Protein AF-A0A561T0L4-F1 (afdb_monomer_lite)

Sequence (246 aa):
MAPLMAAVTAAVGTAAGPRRARRRSVLARRPELVPLGVAGPAWLVVVGAGGAGLHSRQGDGPGGAAAMTAVMVIAMTAPFAVPGVRTAVFTSLWRLARRVAACYTGAFLAAWLAIAAGLALAGTALTWAIPAESAGCLLLVAAALAQADPERRRWLAGCARPARIRLRAALPDAIRGGALDAARCARLCALPMLAMLVLPAGIALMVALTGLSLAERIFEGRRWGAIAAGYLSLPLALDLTPAAGH

Foldseek 3Di:
DPPPPPVVPDPPDDDPDDPPVPPQPVCLVCVLCVLVVLLVVLVVVLVVCALVNLVVQPVVDPVSVLVNLLSLLSNLCSVLCSLQLVLLLVLEDSVCSNVLSCLLSVLLSVLSSVLLVVLLVVLVVQCVPDPLLVLLLVLLLVLLVVLPDPVLLVLLVVLNDHQDADHVRSNVSSSVSSNVSSVSLCVNCSSLSSSCSSDSHGPVSSVLSSVLSVVCNVCSSPPSVVSSVSSNCVCVVVVSPPPPDD

Structure (mmCIF, N/CA/C/O backbone):
data_AF-A0A561T0L4-F1
#
_entry.id   AF-A0A561T0L4-F1
#
loop_
_atom_site.group_PDB
_atom_site.id
_atom_site.type_symbol
_atom_site.label_atom_id
_atom_site.label_alt_id
_atom_site.label_comp_id
_atom_site.label_asym_id
_atom_site.label_entity_id
_atom_site.label_seq_id
_atom_site.pdbx_PDB_ins_code
_atom_site.Cartn_x
_atom_site.Cartn_y
_atom_site.Cartn_z
_atom_site.occupancy
_atom_site.B_iso_or_equiv
_atom_site.auth_seq_id
_atom_site.auth_comp_id
_atom_site.auth_asym_id
_atom_site.auth_atom_id
_atom_site.pdbx_PDB_model_num
ATOM 1 N N . MET A 1 1 ? 15.682 -6.967 26.887 1.00 43.97 1 MET A N 1
ATOM 2 C CA . MET A 1 1 ? 14.478 -6.585 26.104 1.00 43.97 1 MET A CA 1
ATOM 3 C C . MET A 1 1 ? 13.314 -6.091 26.988 1.00 43.97 1 MET A C 1
ATOM 5 O O . MET A 1 1 ? 12.163 -6.269 26.622 1.00 43.97 1 MET A O 1
ATOM 9 N N . ALA A 1 2 ? 13.589 -5.421 28.118 1.00 44.41 2 ALA A N 1
ATOM 10 C CA . ALA A 1 2 ? 12.575 -4.937 29.067 1.00 44.41 2 ALA A CA 1
ATOM 11 C C . ALA A 1 2 ? 12.465 -3.397 29.281 1.00 44.41 2 ALA A C 1
ATOM 13 O O . ALA A 1 2 ? 11.507 -2.999 29.938 1.00 44.41 2 ALA A O 1
ATOM 14 N N . PRO A 1 3 ? 13.323 -2.489 28.746 1.00 41.72 3 PRO A N 1
ATOM 15 C CA . PRO A 1 3 ? 13.210 -1.065 29.100 1.00 41.72 3 PRO A CA 1
ATOM 16 C C . PRO A 1 3 ? 12.355 -0.200 28.147 1.00 41.72 3 PRO A C 1
ATOM 18 O O . PRO A 1 3 ? 12.096 0.957 28.455 1.00 41.72 3 PRO A O 1
ATOM 21 N N . LEU A 1 4 ? 11.863 -0.721 27.013 1.00 39.72 4 LEU A N 1
ATOM 22 C CA . LEU A 1 4 ? 11.156 0.095 26.003 1.00 39.72 4 LEU A CA 1
ATOM 23 C C . LEU A 1 4 ? 9.649 0.311 26.265 1.00 39.72 4 LEU A C 1
ATOM 25 O O . LEU A 1 4 ? 9.052 1.181 25.638 1.00 39.72 4 LEU A O 1
ATOM 29 N N . MET A 1 5 ? 9.023 -0.408 27.209 1.00 38.69 5 MET A N 1
ATOM 30 C CA . MET A 1 5 ? 7.601 -0.197 27.550 1.00 38.69 5 MET A CA 1
ATOM 31 C C . MET A 1 5 ? 7.357 0.850 28.650 1.00 38.69 5 MET A C 1
ATOM 33 O O . MET A 1 5 ? 6.242 1.355 28.756 1.00 38.69 5 MET A O 1
ATOM 37 N N . ALA A 1 6 ? 8.370 1.225 29.438 1.00 39.97 6 ALA A N 1
ATOM 38 C CA . ALA A 1 6 ? 8.190 2.118 30.591 1.00 39.97 6 ALA A CA 1
ATOM 39 C C . ALA A 1 6 ? 8.103 3.614 30.218 1.00 39.97 6 ALA A C 1
ATOM 41 O O . ALA A 1 6 ? 7.480 4.399 30.933 1.00 39.97 6 ALA A O 1
ATOM 42 N N . ALA A 1 7 ? 8.665 4.015 29.074 1.00 39.38 7 ALA A N 1
ATOM 43 C CA . ALA A 1 7 ? 8.729 5.422 28.664 1.00 39.38 7 ALA A CA 1
ATOM 44 C C . ALA A 1 7 ? 7.396 5.989 28.130 1.00 39.38 7 ALA A C 1
ATOM 46 O O . ALA A 1 7 ? 7.246 7.201 28.004 1.00 39.38 7 ALA A O 1
ATOM 47 N N . VAL A 1 8 ? 6.398 5.144 27.847 1.00 46.81 8 VAL A N 1
ATOM 48 C CA . VAL A 1 8 ? 5.109 5.586 27.273 1.00 46.81 8 VAL A CA 1
ATOM 49 C C . VAL A 1 8 ? 4.073 5.938 28.356 1.00 46.81 8 VAL A C 1
ATOM 51 O O . VAL A 1 8 ? 3.080 6.608 28.075 1.00 46.81 8 VAL A O 1
ATOM 54 N N . THR A 1 9 ? 4.299 5.555 29.615 1.00 47.81 9 THR A N 1
ATOM 55 C CA . THR A 1 9 ? 3.298 5.669 30.695 1.00 47.81 9 THR A CA 1
ATOM 56 C C . THR A 1 9 ? 3.451 6.876 31.628 1.00 47.81 9 THR A C 1
ATOM 58 O O . THR A 1 9 ? 2.490 7.214 32.313 1.00 47.81 9 THR A O 1
ATOM 61 N N . ALA A 1 10 ? 4.593 7.573 31.648 1.00 43.84 10 ALA A N 1
ATOM 62 C CA . ALA A 1 10 ? 4.889 8.569 32.692 1.00 43.84 10 ALA A CA 1
ATOM 63 C C . ALA A 1 10 ? 4.409 10.016 32.416 1.00 43.84 10 ALA A C 1
ATOM 65 O O . ALA A 1 10 ? 4.493 10.866 33.295 1.00 43.84 10 ALA A O 1
ATOM 66 N N . ALA A 1 11 ? 3.854 10.325 31.240 1.00 44.56 11 ALA A N 1
ATOM 67 C CA . ALA A 1 11 ? 3.454 11.693 30.872 1.00 44.56 11 ALA A CA 1
ATOM 68 C C . ALA A 1 11 ? 1.965 12.015 31.145 1.00 44.56 11 ALA A C 1
ATOM 70 O O . ALA A 1 11 ? 1.310 12.692 30.350 1.00 44.56 11 ALA A O 1
ATOM 71 N N . VAL A 1 12 ? 1.400 11.522 32.254 1.00 49.72 12 VAL A N 1
ATOM 72 C CA . VAL A 1 12 ? 0.009 11.803 32.673 1.00 49.72 12 VAL A CA 1
ATOM 73 C C . VAL A 1 12 ? 0.012 12.502 34.038 1.00 49.72 12 VAL A C 1
ATOM 75 O O . VAL A 1 12 ? -0.557 12.028 35.013 1.00 49.72 12 VAL A O 1
ATOM 78 N N . GLY A 1 13 ? 0.709 13.638 34.107 1.00 45.25 13 GLY A N 1
ATOM 79 C CA . GLY A 1 13 ? 0.688 14.554 35.246 1.00 45.25 13 GLY A CA 1
ATOM 80 C C . GLY A 1 13 ? -0.530 15.480 35.203 1.00 45.25 13 GLY A C 1
ATOM 81 O O . GLY A 1 13 ? -0.843 16.094 34.182 1.00 45.25 13 GLY A O 1
ATOM 82 N N . THR A 1 14 ? -1.229 15.554 36.328 1.00 53.88 14 THR A N 1
ATOM 83 C CA . THR A 1 14 ? -2.480 16.272 36.581 1.00 53.88 14 THR A CA 1
ATOM 84 C C . THR A 1 14 ? -2.268 17.779 36.738 1.00 53.88 14 THR A C 1
ATOM 86 O O . THR A 1 14 ? -2.017 18.263 37.837 1.00 53.88 14 THR A O 1
ATOM 89 N N . ALA A 1 15 ? -2.437 18.541 35.657 1.00 44.69 15 ALA A N 1
ATOM 90 C CA . ALA A 1 15 ? -2.644 19.988 35.727 1.00 44.69 15 ALA A CA 1
ATOM 91 C C . ALA A 1 15 ? -4.116 20.300 35.416 1.00 44.69 15 ALA A C 1
ATOM 93 O O . ALA A 1 15 ? -4.547 20.280 34.259 1.00 44.69 15 ALA A O 1
ATOM 94 N N . ALA A 1 16 ? -4.901 20.566 36.462 1.00 54.59 16 ALA A N 1
ATOM 95 C CA . ALA A 1 16 ? -6.272 21.061 36.366 1.00 54.59 16 ALA A CA 1
ATOM 96 C C . ALA A 1 16 ? -6.260 22.544 35.951 1.00 54.59 16 ALA A C 1
ATOM 98 O O . ALA A 1 16 ? -6.521 23.444 36.741 1.00 54.59 16 ALA A O 1
ATOM 99 N N . GLY A 1 17 ? -5.888 22.793 34.695 1.00 49.56 17 GLY A N 1
ATOM 100 C CA . GLY A 1 17 ? -5.948 24.110 34.074 1.00 49.56 17 GLY A CA 1
ATOM 101 C C . GLY A 1 17 ? -7.374 24.493 33.653 1.00 49.56 17 GLY A C 1
ATOM 102 O O . GLY A 1 17 ? -8.240 23.621 33.510 1.00 49.56 17 GLY A O 1
ATOM 103 N N . PRO A 1 18 ? -7.627 25.796 33.427 1.00 49.97 18 PRO A N 1
ATOM 104 C CA . PRO A 1 18 ? -8.947 26.343 33.136 1.00 49.97 18 PRO A CA 1
ATOM 105 C C . PRO A 1 18 ? -9.607 25.605 31.972 1.00 49.97 18 PRO A C 1
ATOM 107 O O . PRO A 1 18 ? -8.955 25.293 30.970 1.00 49.97 18 PRO A O 1
ATOM 110 N N . ARG A 1 19 ? -10.916 25.347 32.116 1.00 57.31 19 ARG A N 1
ATOM 111 C CA . ARG A 1 19 ? -11.818 24.710 31.141 1.00 57.31 19 ARG A CA 1
ATOM 112 C C . ARG A 1 19 ? -11.920 25.544 29.855 1.00 57.31 19 ARG A C 1
ATOM 114 O O . ARG A 1 19 ? -12.990 26.018 29.489 1.00 57.31 19 ARG A O 1
ATOM 121 N N . ARG A 1 20 ? -10.819 25.711 29.118 1.00 56.50 20 ARG A N 1
ATOM 122 C CA . ARG A 1 20 ? -10.877 26.072 27.706 1.00 56.50 20 ARG A CA 1
ATOM 123 C C . ARG A 1 20 ? -11.710 24.980 27.066 1.00 56.50 20 ARG A C 1
ATOM 125 O O . ARG A 1 20 ? -11.350 23.805 27.168 1.00 56.50 20 ARG A O 1
ATOM 132 N N . ALA A 1 21 ? -12.829 25.363 26.456 1.00 57.53 21 ALA A N 1
ATOM 133 C CA . ALA A 1 21 ? -13.600 24.521 25.559 1.00 57.53 21 ALA A CA 1
ATOM 134 C C . ALA A 1 21 ? -12.643 24.047 24.460 1.00 57.53 21 ALA A C 1
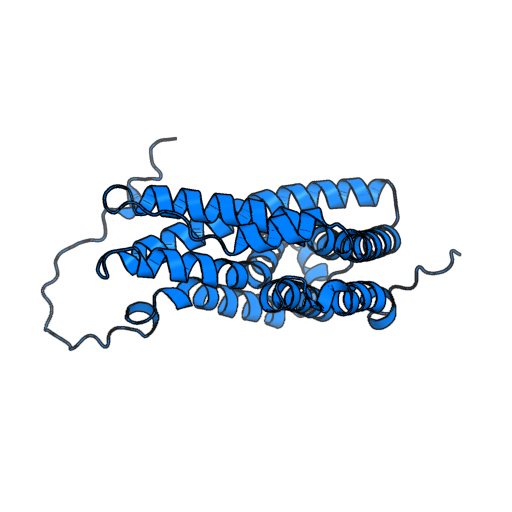ATOM 136 O O . ALA A 1 21 ? -12.455 24.690 23.430 1.00 57.53 21 ALA A O 1
ATOM 137 N N . ARG A 1 22 ? -11.920 22.965 24.757 1.00 61.88 22 ARG A N 1
ATOM 138 C CA . ARG A 1 22 ? -10.841 22.435 23.943 1.00 61.88 22 ARG A CA 1
ATOM 139 C C . ARG A 1 22 ? -11.551 21.943 22.705 1.00 61.88 22 ARG A C 1
ATOM 141 O O . ARG A 1 22 ? -12.202 20.897 22.769 1.00 61.88 22 ARG A O 1
ATOM 148 N N . ARG A 1 23 ? -11.523 22.744 21.630 1.00 69.31 23 ARG A N 1
ATOM 149 C CA . ARG A 1 23 ? -12.070 22.377 20.322 1.00 69.31 23 ARG A CA 1
ATOM 150 C C . ARG A 1 23 ? -11.565 20.969 20.052 1.00 69.31 23 ARG A C 1
ATOM 152 O O . ARG A 1 23 ? -10.378 20.764 19.815 1.00 69.31 23 ARG A O 1
ATOM 159 N N . ARG A 1 24 ? -12.450 19.981 20.220 1.00 73.12 24 ARG A N 1
ATOM 160 C CA . ARG A 1 24 ? -12.115 18.581 19.971 1.00 73.12 24 ARG A CA 1
ATOM 161 C C . ARG A 1 24 ? -11.664 18.545 18.518 1.00 73.12 24 ARG A C 1
ATOM 163 O O . ARG A 1 24 ? -12.469 18.892 17.653 1.00 73.12 24 ARG A O 1
ATOM 170 N N . SER A 1 25 ? -10.390 18.217 18.291 1.00 77.88 25 SER A N 1
ATOM 171 C CA . SER A 1 25 ? -9.779 18.173 16.960 1.00 77.88 25 SER A CA 1
ATOM 172 C C . SER A 1 25 ? -10.626 17.325 16.005 1.00 77.88 25 SER A C 1
ATOM 174 O O . SER A 1 25 ? -11.392 16.469 16.442 1.00 77.88 25 SER A O 1
ATOM 176 N N . VAL A 1 26 ? -10.527 17.527 14.692 1.00 79.00 26 VAL A N 1
ATOM 177 C CA . VAL A 1 26 ? -11.336 16.752 13.730 1.00 79.00 26 VAL A CA 1
ATOM 178 C C . VAL A 1 26 ? -11.106 15.241 13.903 1.00 79.00 26 VAL A C 1
ATOM 180 O O . VAL A 1 26 ? -12.069 14.485 13.992 1.00 79.00 26 VAL A O 1
ATOM 183 N N . LEU A 1 27 ? -9.856 14.820 14.137 1.00 74.44 27 LEU A N 1
ATOM 184 C CA . LEU A 1 27 ? -9.478 13.435 14.474 1.00 74.44 27 LEU A CA 1
ATOM 185 C C . LEU A 1 27 ? -10.128 12.913 15.766 1.00 74.44 27 LEU A C 1
ATOM 187 O O . LEU A 1 27 ? -10.340 11.715 15.930 1.00 74.44 27 LEU A O 1
ATOM 191 N N . ALA A 1 28 ? -10.471 13.805 16.699 1.00 78.56 28 ALA A N 1
ATOM 192 C CA . ALA A 1 28 ? -11.215 13.443 17.897 1.00 78.56 28 ALA A CA 1
ATOM 193 C C . ALA A 1 28 ? -12.675 13.080 17.625 1.00 78.56 28 ALA A C 1
ATOM 195 O O . ALA A 1 28 ? -13.271 12.370 18.437 1.00 78.56 28 ALA A O 1
ATOM 196 N N . ARG A 1 29 ? -13.239 13.612 16.538 1.00 86.00 29 ARG A N 1
ATOM 197 C CA . ARG A 1 29 ? -14.617 13.383 16.094 1.00 86.00 29 ARG A CA 1
ATOM 198 C C . ARG A 1 29 ? -14.710 12.320 15.003 1.00 86.00 29 ARG A C 1
ATOM 200 O O . ARG A 1 29 ? -15.797 11.809 14.784 1.00 86.00 29 ARG A O 1
ATOM 207 N N . ARG A 1 30 ? -13.601 12.040 14.319 1.00 90.88 30 ARG A N 1
ATOM 208 C CA . ARG A 1 30 ? -13.515 11.114 13.189 1.00 90.88 30 ARG A CA 1
ATOM 209 C C . ARG A 1 30 ? -12.245 10.259 13.277 1.00 90.88 30 ARG A C 1
ATOM 211 O O . ARG A 1 30 ? -11.285 10.509 12.544 1.00 90.88 30 ARG A O 1
ATOM 218 N N . PRO A 1 31 ? -12.178 9.307 14.227 1.00 87.88 31 PRO A N 1
ATOM 219 C CA . PRO A 1 31 ? -11.026 8.413 14.378 1.00 87.88 31 PRO A CA 1
ATOM 220 C C . PRO A 1 31 ? -10.774 7.535 13.137 1.00 87.88 31 PRO A C 1
ATOM 222 O O . PRO A 1 31 ? -9.659 7.056 12.952 1.00 87.88 31 PRO A O 1
ATOM 225 N N . GLU A 1 32 ? -11.755 7.379 12.247 1.00 90.88 32 GLU A N 1
ATOM 226 C CA . GLU A 1 32 ? -11.607 6.736 10.938 1.00 90.88 32 GLU A CA 1
ATOM 227 C C . GLU A 1 32 ? -10.647 7.469 9.987 1.00 90.88 32 GLU A C 1
ATOM 229 O O . GLU A 1 32 ? -10.144 6.864 9.045 1.00 90.88 32 GLU A O 1
ATOM 234 N N . LEU A 1 33 ? -10.347 8.748 10.244 1.00 93.06 33 LEU A N 1
ATOM 235 C CA . LEU A 1 33 ? -9.404 9.540 9.447 1.00 93.06 33 LEU A CA 1
ATOM 236 C C . LEU A 1 33 ? -7.944 9.368 9.886 1.00 93.06 33 LEU A C 1
ATOM 238 O O . LEU A 1 33 ? -7.063 9.956 9.263 1.00 93.06 33 LEU A O 1
ATOM 242 N N . VAL A 1 34 ? -7.660 8.582 10.934 1.00 92.94 34 VAL A N 1
ATOM 243 C CA . VAL A 1 34 ? -6.283 8.354 11.411 1.00 92.94 34 VAL A CA 1
ATOM 244 C C . VAL A 1 34 ? -5.354 7.851 10.294 1.00 92.94 34 VAL A C 1
ATOM 246 O O . VAL A 1 34 ? -4.298 8.461 10.129 1.00 92.94 34 VAL A O 1
ATOM 249 N N . PRO A 1 35 ? -5.715 6.844 9.469 1.00 94.19 35 PRO A N 1
ATOM 250 C CA . PRO A 1 35 ? -4.838 6.402 8.386 1.00 94.19 35 PRO A CA 1
ATOM 251 C C . PRO A 1 35 ? -4.576 7.489 7.341 1.00 94.19 35 PRO A C 1
ATOM 253 O O . PRO A 1 35 ? -3.448 7.635 6.887 1.00 94.19 35 PRO A O 1
ATOM 256 N N . LEU A 1 36 ? -5.582 8.306 7.004 1.00 94.06 36 LEU A N 1
ATOM 257 C CA . LEU A 1 36 ? -5.423 9.418 6.058 1.00 94.06 36 LEU A CA 1
ATOM 258 C C . LEU A 1 36 ? -4.548 10.539 6.629 1.00 94.06 36 LEU A C 1
ATOM 260 O O . LEU A 1 36 ? -3.764 11.139 5.900 1.00 94.06 36 LEU A O 1
ATOM 264 N N . GLY A 1 37 ? -4.639 10.783 7.939 1.00 93.44 37 GLY A N 1
ATOM 265 C CA . GLY A 1 37 ? -3.771 11.723 8.645 1.00 93.44 37 GLY A CA 1
ATOM 266 C C . GLY A 1 37 ? -2.298 11.306 8.650 1.00 93.44 37 GLY A C 1
ATOM 267 O O . GLY A 1 37 ? -1.442 12.175 8.752 1.00 93.44 37 GLY A O 1
ATOM 268 N N . VAL A 1 38 ? -2.002 10.009 8.510 1.00 94.12 38 VAL A N 1
ATOM 269 C CA . VAL A 1 38 ? -0.636 9.486 8.331 1.00 94.12 38 VAL A CA 1
ATOM 270 C C . VAL A 1 38 ? -0.244 9.462 6.848 1.00 94.12 38 VAL A C 1
ATOM 272 O O . VAL A 1 38 ? 0.872 9.844 6.502 1.00 94.12 38 VAL A O 1
ATOM 275 N N . ALA A 1 39 ? -1.169 9.073 5.965 1.00 94.38 39 ALA A N 1
ATOM 276 C CA . ALA A 1 39 ? -0.944 9.007 4.522 1.00 94.38 39 ALA A CA 1
ATOM 277 C C . ALA A 1 39 ? -0.620 10.379 3.914 1.00 94.38 39 ALA A C 1
ATOM 279 O O . ALA A 1 39 ? 0.281 10.482 3.089 1.00 94.38 39 ALA A O 1
ATOM 280 N N . GLY A 1 40 ? -1.339 11.433 4.319 1.00 94.19 40 GLY A N 1
ATOM 281 C CA . GLY A 1 40 ? -1.178 12.784 3.774 1.00 94.19 40 GLY A CA 1
ATOM 282 C C . GLY A 1 40 ? 0.247 13.329 3.924 1.00 94.19 40 GLY A C 1
ATOM 283 O O . GLY A 1 40 ? 0.875 13.634 2.913 1.00 94.19 40 GLY A O 1
ATOM 284 N N . PRO A 1 41 ? 0.801 13.405 5.149 1.00 95.44 41 PRO A N 1
ATOM 285 C CA . PRO A 1 41 ? 2.191 13.798 5.364 1.00 95.44 41 PRO A CA 1
ATOM 286 C C . PRO A 1 41 ? 3.190 12.909 4.618 1.00 95.44 41 PRO A C 1
ATOM 288 O O . PRO A 1 41 ? 4.146 13.429 4.054 1.00 95.44 41 PRO A O 1
ATOM 291 N N . ALA A 1 42 ? 2.958 11.592 4.560 1.00 93.44 42 ALA A N 1
ATOM 292 C CA . ALA A 1 42 ? 3.831 10.684 3.818 1.00 93.44 42 ALA A CA 1
ATOM 293 C C . ALA A 1 42 ? 3.850 11.013 2.313 1.00 93.44 42 ALA A C 1
ATOM 295 O O . ALA A 1 42 ? 4.923 11.128 1.729 1.00 93.44 42 ALA A O 1
ATOM 296 N N . TRP A 1 43 ? 2.688 11.266 1.701 1.00 94.88 43 TRP A N 1
ATOM 297 C CA . TRP A 1 43 ? 2.604 11.734 0.314 1.00 94.88 43 TRP A CA 1
ATOM 298 C C . TRP A 1 43 ? 3.297 13.080 0.101 1.00 94.88 43 TRP A C 1
ATOM 300 O O . TRP A 1 43 ? 4.007 13.233 -0.887 1.00 94.88 43 TRP A O 1
ATOM 310 N N . LEU A 1 44 ? 3.143 14.036 1.022 1.00 94.06 44 LEU A N 1
ATOM 311 C CA . LEU A 1 44 ? 3.832 15.329 0.931 1.00 94.06 44 LEU A CA 1
ATOM 312 C C . LEU A 1 44 ? 5.357 15.168 0.941 1.00 94.06 44 LEU A C 1
ATOM 314 O O . LEU A 1 44 ? 6.037 15.836 0.168 1.00 94.06 44 LEU A O 1
ATOM 318 N N . VAL A 1 45 ? 5.890 14.259 1.765 1.00 91.44 45 VAL A N 1
ATOM 319 C CA . VAL A 1 45 ? 7.328 13.946 1.785 1.00 91.44 45 VAL A CA 1
ATOM 320 C C . VAL A 1 45 ? 7.769 13.302 0.468 1.00 91.44 45 VAL A C 1
ATOM 322 O O . VAL A 1 45 ? 8.786 13.711 -0.085 1.00 91.44 45 VAL A O 1
ATOM 325 N N . VAL A 1 46 ? 7.000 12.349 -0.073 1.00 89.94 46 VAL A N 1
ATOM 326 C CA . VAL A 1 46 ? 7.302 11.720 -1.374 1.00 89.94 46 VAL A CA 1
ATOM 327 C C . VAL A 1 46 ? 7.304 12.741 -2.508 1.00 89.94 46 VAL A C 1
ATOM 329 O O . VAL A 1 46 ? 8.235 12.768 -3.308 1.00 89.94 46 VAL A O 1
ATOM 332 N N . VAL A 1 47 ? 6.288 13.602 -2.567 1.00 90.94 47 VAL A N 1
ATOM 333 C CA . VAL A 1 47 ? 6.184 14.647 -3.593 1.00 90.94 47 VAL A CA 1
ATOM 334 C C . VAL A 1 47 ? 7.317 15.661 -3.446 1.00 90.94 47 VAL A C 1
ATOM 336 O O . VAL A 1 47 ? 7.974 15.985 -4.433 1.00 90.94 47 VAL A O 1
ATOM 339 N N . GLY A 1 48 ? 7.592 16.114 -2.220 1.00 88.81 48 GLY A N 1
ATOM 340 C CA . GLY A 1 48 ? 8.669 17.062 -1.928 1.00 88.81 48 GLY A CA 1
ATOM 341 C C . GLY A 1 48 ? 10.071 16.502 -2.182 1.00 88.81 48 GLY A C 1
ATOM 342 O O . GLY A 1 48 ? 10.994 17.268 -2.448 1.00 88.81 48 GLY A O 1
ATOM 343 N N . ALA A 1 49 ? 10.247 15.179 -2.148 1.00 84.88 49 ALA A N 1
ATOM 344 C CA . ALA A 1 49 ? 11.503 14.544 -2.528 1.00 84.88 49 ALA A CA 1
ATOM 345 C C . ALA A 1 49 ? 11.775 14.584 -4.040 1.00 84.88 49 ALA A C 1
ATOM 347 O O . ALA A 1 49 ? 12.926 14.405 -4.432 1.00 84.88 49 ALA A O 1
ATOM 348 N N . GLY A 1 50 ? 10.753 14.862 -4.859 1.00 69.56 50 GLY A N 1
ATOM 349 C CA . GLY A 1 50 ? 10.829 14.861 -6.315 1.00 69.56 50 GLY A CA 1
ATOM 350 C C . GLY A 1 50 ? 11.009 13.445 -6.863 1.00 69.56 50 GLY A C 1
ATOM 351 O O . GLY A 1 50 ? 11.857 12.690 -6.400 1.00 69.56 50 GLY A O 1
ATOM 352 N N . GLY A 1 51 ? 10.240 13.066 -7.885 1.00 61.06 51 GLY A N 1
ATOM 353 C CA . GLY A 1 51 ? 10.323 11.718 -8.468 1.00 61.06 51 GLY A CA 1
ATOM 354 C C . GLY A 1 51 ? 11.740 11.321 -8.907 1.00 61.06 51 GLY A C 1
ATOM 355 O O . GLY A 1 51 ? 12.111 10.164 -8.771 1.00 61.06 51 GLY A O 1
ATOM 356 N N . ALA A 1 52 ? 12.553 12.294 -9.336 1.00 54.06 52 ALA A N 1
ATOM 357 C CA . ALA A 1 52 ? 13.961 12.100 -9.691 1.00 54.06 52 ALA A CA 1
ATOM 358 C C . ALA A 1 52 ? 14.916 12.064 -8.475 1.00 54.06 52 ALA A C 1
ATOM 360 O O . ALA A 1 52 ? 15.968 11.431 -8.531 1.00 54.06 52 ALA A O 1
ATOM 361 N N . GLY A 1 53 ? 14.551 12.703 -7.356 1.00 54.44 53 GLY A N 1
ATOM 362 C CA . GLY A 1 53 ? 15.357 12.743 -6.130 1.00 54.44 53 GLY A CA 1
ATOM 363 C C . GLY A 1 53 ? 15.260 11.477 -5.274 1.00 54.44 53 GLY A C 1
ATOM 364 O O . GLY A 1 53 ? 16.068 11.268 -4.371 1.00 54.44 53 GLY A O 1
ATOM 365 N N . LEU A 1 54 ? 14.289 10.608 -5.566 1.00 60.84 54 LEU A N 1
ATOM 366 C CA . LEU A 1 54 ? 14.129 9.309 -4.907 1.00 60.84 54 LEU A CA 1
ATOM 367 C C . LEU A 1 54 ? 15.330 8.385 -5.141 1.00 60.84 54 LEU A C 1
ATOM 369 O O . LEU A 1 54 ? 15.662 7.602 -4.256 1.00 60.84 54 LEU A O 1
ATOM 373 N N . HIS A 1 55 ? 15.978 8.496 -6.306 1.00 60.50 55 HIS A N 1
ATOM 374 C CA . HIS A 1 55 ? 17.130 7.667 -6.669 1.00 60.50 55 HIS A CA 1
ATOM 375 C C . HIS A 1 55 ? 18.458 8.297 -6.263 1.00 60.50 55 HIS A C 1
ATOM 377 O O . HIS A 1 55 ? 19.333 7.613 -5.742 1.00 60.50 55 HIS A O 1
ATOM 383 N N . SER A 1 56 ? 18.602 9.618 -6.412 1.00 54.53 56 SER A N 1
ATOM 384 C CA . SER A 1 56 ? 19.826 10.300 -5.980 1.00 54.53 56 SER A CA 1
ATOM 385 C C . SER A 1 56 ? 20.039 10.201 -4.465 1.00 54.53 56 SER A C 1
ATOM 387 O O . SER A 1 56 ? 21.171 10.031 -4.020 1.00 54.53 56 SER A O 1
ATOM 389 N N . ARG A 1 57 ? 18.959 10.185 -3.669 1.00 53.97 57 ARG A N 1
ATOM 390 C CA . ARG A 1 57 ? 19.024 9.984 -2.210 1.00 53.97 57 ARG A CA 1
ATOM 391 C C . ARG A 1 57 ? 19.283 8.546 -1.762 1.00 53.97 57 ARG A C 1
ATOM 393 O O . ARG A 1 57 ? 19.575 8.329 -0.589 1.00 53.97 57 ARG A O 1
ATOM 400 N N . GLN A 1 58 ? 19.232 7.555 -2.656 1.00 57.50 58 GLN A N 1
ATOM 401 C CA . GLN A 1 58 ? 19.759 6.221 -2.329 1.00 57.50 58 GLN A CA 1
ATOM 402 C C . GLN A 1 58 ? 21.291 6.250 -2.161 1.00 57.50 58 GLN A C 1
ATOM 404 O O . GLN A 1 58 ? 21.842 5.361 -1.515 1.00 57.50 58 GLN A O 1
ATOM 409 N N . GLY A 1 59 ? 21.962 7.300 -2.656 1.00 57.91 59 GLY A N 1
ATOM 410 C CA . GLY A 1 59 ? 23.377 7.578 -2.404 1.00 57.91 59 GLY A CA 1
ATOM 411 C C . GLY A 1 59 ? 23.693 8.100 -0.996 1.00 57.91 59 GLY A C 1
ATOM 412 O O . GLY A 1 59 ? 24.839 7.991 -0.568 1.00 57.91 59 GLY A O 1
ATOM 413 N N . ASP A 1 60 ? 22.701 8.577 -0.230 1.00 66.56 60 ASP A N 1
ATOM 414 C CA . ASP A 1 60 ? 22.893 9.144 1.123 1.00 66.56 60 ASP A CA 1
ATOM 415 C C . ASP A 1 60 ? 23.101 8.063 2.214 1.00 66.56 60 ASP A C 1
ATOM 417 O O . ASP A 1 60 ? 23.014 8.324 3.417 1.00 66.56 60 ASP A O 1
ATOM 421 N N . GLY A 1 61 ? 23.368 6.821 1.799 1.00 79.12 61 GLY A N 1
ATOM 422 C CA . GLY A 1 61 ? 23.623 5.671 2.659 1.00 79.12 61 GLY A CA 1
ATOM 423 C C . GLY A 1 61 ? 22.398 4.775 2.899 1.00 79.12 61 GLY A C 1
ATOM 424 O O . GLY A 1 61 ? 21.254 5.136 2.604 1.00 79.12 61 GLY A O 1
ATOM 425 N N . PRO A 1 62 ? 22.612 3.581 3.486 1.00 78.50 62 PRO A N 1
ATOM 426 C CA . PRO A 1 62 ? 21.574 2.554 3.631 1.00 78.50 62 PRO A CA 1
ATOM 427 C C . PRO A 1 62 ? 20.376 3.013 4.479 1.00 78.50 62 PRO A C 1
ATOM 429 O O . PRO A 1 62 ? 19.249 2.565 4.265 1.00 78.50 62 PRO A O 1
ATOM 432 N N . GLY A 1 63 ? 20.593 3.942 5.417 1.00 83.31 63 GLY A N 1
ATOM 433 C CA . GLY A 1 63 ? 19.528 4.510 6.246 1.00 83.31 63 GLY A CA 1
ATOM 434 C C . GLY A 1 63 ? 18.556 5.406 5.471 1.00 83.31 63 GLY A C 1
ATOM 435 O O . GLY A 1 63 ? 17.349 5.337 5.708 1.00 83.31 63 GLY A O 1
ATOM 436 N N . GLY A 1 64 ? 19.054 6.206 4.521 1.00 85.19 64 GLY A N 1
ATOM 437 C CA . GLY A 1 64 ? 18.232 7.116 3.715 1.00 85.19 64 GLY A CA 1
ATOM 438 C C . GLY A 1 64 ? 17.286 6.362 2.782 1.00 85.19 64 GLY A C 1
ATOM 439 O O . GLY A 1 64 ? 16.081 6.626 2.766 1.00 85.19 64 GLY A O 1
ATOM 440 N N . ALA A 1 65 ? 17.808 5.346 2.089 1.00 83.31 65 ALA A N 1
ATOM 441 C CA . ALA A 1 65 ? 17.020 4.477 1.216 1.00 83.31 65 ALA A CA 1
ATOM 442 C C . ALA A 1 65 ? 15.907 3.736 1.981 1.00 83.31 65 ALA A C 1
ATOM 444 O O . ALA A 1 65 ? 14.756 3.699 1.535 1.00 83.31 65 ALA A O 1
ATOM 445 N N . ALA A 1 66 ? 16.219 3.192 3.164 1.00 88.06 66 ALA A N 1
ATOM 446 C CA . ALA A 1 66 ? 15.242 2.497 4.001 1.00 88.06 66 ALA A CA 1
ATOM 447 C C . ALA A 1 66 ? 14.140 3.441 4.511 1.00 88.06 66 ALA A C 1
ATOM 449 O O . ALA A 1 66 ? 12.956 3.098 4.457 1.00 88.06 66 ALA A O 1
ATOM 450 N N . ALA A 1 67 ? 14.509 4.646 4.959 1.00 90.38 67 ALA A N 1
ATOM 451 C CA . ALA A 1 67 ? 13.551 5.652 5.410 1.00 90.38 67 ALA A CA 1
ATOM 452 C C . ALA A 1 67 ? 12.623 6.099 4.272 1.00 90.38 67 ALA A C 1
ATOM 454 O O . ALA A 1 67 ? 11.406 6.140 4.456 1.00 90.38 67 ALA A O 1
ATOM 455 N N . MET A 1 68 ? 13.170 6.369 3.082 1.00 89.25 68 MET A N 1
ATOM 456 C CA . MET A 1 68 ? 12.364 6.776 1.932 1.00 89.25 68 MET A CA 1
ATOM 457 C C . MET A 1 68 ? 11.412 5.662 1.487 1.00 89.25 68 MET A C 1
ATOM 459 O O . MET A 1 68 ? 10.223 5.911 1.285 1.00 89.25 68 MET A O 1
ATOM 463 N N . THR A 1 69 ? 11.901 4.420 1.440 1.00 90.19 69 THR A N 1
ATOM 464 C CA . THR A 1 69 ? 11.074 3.238 1.153 1.00 90.19 69 THR A CA 1
ATOM 465 C C . THR A 1 69 ? 9.925 3.126 2.154 1.00 90.19 69 THR A C 1
ATOM 467 O O . THR A 1 69 ? 8.773 2.959 1.755 1.00 90.19 69 THR A O 1
ATOM 470 N N . ALA A 1 70 ? 10.198 3.291 3.452 1.00 93.19 70 ALA A N 1
ATOM 471 C CA . ALA A 1 70 ? 9.164 3.260 4.482 1.00 93.19 70 ALA A CA 1
ATOM 472 C C . ALA A 1 70 ? 8.104 4.355 4.276 1.00 93.19 70 ALA A C 1
ATOM 474 O O . ALA A 1 70 ? 6.908 4.074 4.371 1.00 93.19 70 ALA A O 1
ATOM 475 N N . VAL A 1 71 ? 8.515 5.583 3.946 1.00 93.69 71 VAL A N 1
ATOM 476 C CA . VAL A 1 71 ? 7.587 6.689 3.658 1.00 93.69 71 VAL A CA 1
ATOM 477 C C . VAL A 1 71 ? 6.712 6.374 2.440 1.00 93.69 71 VAL A C 1
ATOM 479 O O . VAL A 1 71 ? 5.497 6.571 2.505 1.00 93.69 71 VAL A O 1
ATOM 482 N N . MET A 1 72 ? 7.286 5.836 1.361 1.00 92.75 72 MET A N 1
ATOM 483 C CA . MET A 1 72 ? 6.528 5.441 0.166 1.00 92.75 72 MET A CA 1
ATOM 484 C C . MET A 1 72 ? 5.516 4.334 0.483 1.00 92.75 72 MET A C 1
ATOM 486 O O . MET A 1 72 ? 4.337 4.456 0.146 1.00 92.75 72 MET A O 1
ATOM 490 N N . VAL A 1 73 ? 5.944 3.293 1.204 1.00 93.31 73 VAL A N 1
ATOM 491 C CA . VAL A 1 73 ? 5.071 2.199 1.656 1.00 93.31 73 VAL A CA 1
ATOM 492 C C . VAL A 1 73 ? 3.906 2.754 2.472 1.00 93.31 73 VAL A C 1
ATOM 494 O O . VAL A 1 73 ? 2.753 2.408 2.214 1.00 93.31 73 VAL A O 1
ATOM 497 N N . ILE A 1 74 ? 4.170 3.647 3.429 1.00 95.44 74 ILE A N 1
ATOM 498 C CA . ILE A 1 74 ? 3.128 4.273 4.252 1.00 95.44 74 ILE A CA 1
ATOM 499 C C . ILE A 1 74 ? 2.158 5.081 3.382 1.00 95.44 74 ILE A C 1
ATOM 501 O O . ILE A 1 74 ? 0.945 4.932 3.533 1.00 95.44 74 ILE A O 1
ATOM 505 N N . ALA A 1 75 ? 2.666 5.899 2.458 1.00 94.62 75 ALA A N 1
ATOM 506 C CA . ALA A 1 75 ? 1.848 6.728 1.576 1.00 94.62 75 ALA A CA 1
ATOM 507 C C . ALA A 1 75 ? 0.865 5.888 0.741 1.00 94.62 75 ALA A C 1
ATOM 509 O O . ALA A 1 75 ? -0.323 6.218 0.658 1.00 94.62 75 ALA A O 1
ATOM 510 N N . MET A 1 76 ? 1.326 4.769 0.180 1.00 95.00 76 MET A N 1
ATOM 511 C CA . MET A 1 76 ? 0.488 3.895 -0.647 1.00 95.00 76 MET A CA 1
ATOM 512 C C . MET A 1 76 ? -0.462 3.029 0.176 1.00 95.00 76 MET A C 1
ATOM 514 O O . MET A 1 76 ? -1.599 2.799 -0.231 1.00 95.00 76 MET A O 1
ATOM 518 N N . THR A 1 77 ? -0.007 2.521 1.325 1.00 95.38 77 THR A N 1
ATOM 519 C CA . THR A 1 77 ? -0.727 1.463 2.046 1.00 95.38 77 THR A CA 1
ATOM 520 C C . THR A 1 77 ? -1.653 1.990 3.133 1.00 95.38 77 THR A C 1
ATOM 522 O O . THR A 1 77 ? -2.677 1.366 3.407 1.00 95.38 77 THR A O 1
ATOM 525 N N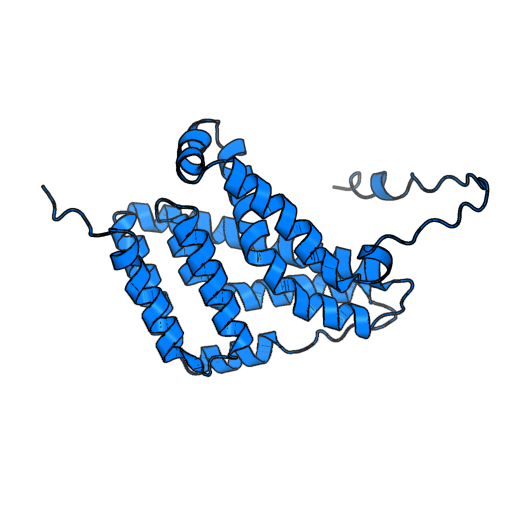 . ALA A 1 78 ? -1.374 3.151 3.732 1.00 95.81 78 ALA A N 1
ATOM 526 C CA . ALA A 1 78 ? -2.214 3.706 4.792 1.00 95.81 78 ALA A CA 1
ATOM 527 C C . ALA A 1 78 ? -3.696 3.899 4.385 1.00 95.81 78 ALA A C 1
ATOM 529 O O . ALA A 1 78 ? -4.566 3.542 5.185 1.00 95.81 78 ALA A O 1
ATOM 530 N N . PRO A 1 79 ? -4.049 4.361 3.163 1.00 95.19 79 PRO A N 1
ATOM 531 C CA . PRO A 1 79 ? -5.450 4.450 2.732 1.00 95.19 79 PRO A CA 1
ATOM 532 C C . PRO A 1 79 ? -6.203 3.112 2.795 1.00 95.19 79 PRO A C 1
ATOM 534 O O . PRO A 1 79 ? -7.404 3.077 3.070 1.00 95.19 79 PRO A O 1
ATOM 537 N N . PHE A 1 80 ? -5.501 1.990 2.615 1.00 94.19 80 PHE A N 1
ATOM 538 C CA . PHE A 1 80 ? -6.086 0.651 2.668 1.00 94.19 80 PHE A CA 1
ATOM 539 C C . PHE A 1 80 ? -6.522 0.216 4.067 1.00 94.19 80 PHE A C 1
ATOM 541 O O . PHE A 1 80 ? -7.333 -0.706 4.174 1.00 94.19 80 PHE A O 1
ATOM 548 N N . ALA A 1 81 ? -6.033 0.874 5.121 1.00 95.06 81 ALA A N 1
ATOM 549 C CA . ALA A 1 81 ? -6.447 0.607 6.494 1.00 95.06 81 ALA A CA 1
ATOM 550 C C . ALA A 1 81 ? -7.791 1.269 6.853 1.00 95.06 81 ALA A C 1
ATOM 552 O O . ALA A 1 81 ? -8.405 0.886 7.849 1.00 95.06 81 ALA A O 1
ATOM 553 N N . VAL A 1 82 ? -8.278 2.237 6.060 1.00 94.81 82 VAL A N 1
ATOM 554 C CA . VAL A 1 82 ? -9.487 3.024 6.380 1.00 94.81 82 VAL A CA 1
ATOM 555 C C . VAL A 1 82 ? -10.733 2.152 6.607 1.00 94.81 82 VAL A C 1
ATOM 557 O O . VAL A 1 82 ? -11.383 2.343 7.637 1.00 94.81 82 VAL A O 1
ATOM 560 N N . PRO A 1 83 ? -11.084 1.174 5.744 1.00 92.69 83 PRO A N 1
ATOM 561 C CA . PRO A 1 83 ? -12.260 0.328 5.977 1.00 92.69 83 PRO A CA 1
ATOM 562 C C . PRO A 1 83 ? -12.156 -0.505 7.266 1.00 92.69 83 PRO A C 1
ATOM 564 O O . PRO A 1 83 ? -13.130 -0.627 8.018 1.00 92.69 83 PRO A O 1
ATOM 567 N N . GLY A 1 84 ? -10.959 -1.025 7.554 1.00 92.75 84 GLY A N 1
ATOM 568 C CA . GLY A 1 84 ? -10.670 -1.799 8.762 1.00 92.75 84 GLY A CA 1
ATOM 569 C C . GLY A 1 84 ? -10.771 -0.953 10.031 1.00 92.75 84 GLY A C 1
ATOM 570 O O . GLY A 1 84 ? -11.472 -1.324 10.973 1.00 92.75 84 GLY A O 1
ATOM 571 N N . VAL A 1 85 ? -10.173 0.243 10.026 1.00 94.00 85 VAL A N 1
ATOM 572 C CA . VAL A 1 85 ? -10.282 1.205 11.135 1.00 94.00 85 VAL A CA 1
ATOM 573 C C . VAL A 1 85 ? -11.726 1.653 11.339 1.00 94.00 85 VAL A C 1
ATOM 575 O O . VAL A 1 85 ? -12.184 1.709 12.479 1.00 94.00 85 VAL A O 1
ATOM 578 N N . ARG A 1 86 ? -12.461 1.943 10.259 1.00 93.25 86 ARG A N 1
ATOM 579 C CA . ARG A 1 86 ? -13.875 2.335 10.323 1.00 93.25 86 ARG A CA 1
ATOM 580 C C . ARG A 1 86 ? -14.686 1.275 11.061 1.00 93.25 86 ARG A C 1
ATOM 582 O O . ARG A 1 86 ? -15.381 1.593 12.022 1.00 93.25 86 ARG A O 1
ATOM 589 N N . THR A 1 87 ? -14.540 0.018 10.657 1.00 91.25 87 THR A N 1
ATOM 590 C CA . THR A 1 87 ? -15.160 -1.120 11.340 1.00 91.25 87 THR A CA 1
ATOM 591 C C . THR A 1 87 ? -14.767 -1.163 12.814 1.00 91.25 87 THR A C 1
ATOM 593 O O . THR A 1 87 ? -15.636 -1.195 13.682 1.00 91.25 87 THR A O 1
ATOM 596 N N . ALA A 1 88 ? -13.463 -1.126 13.095 1.00 90.56 88 ALA A N 1
ATOM 597 C CA . ALA A 1 88 ? -12.922 -1.261 14.440 1.00 90.56 88 ALA A CA 1
ATOM 598 C C . ALA A 1 88 ? -13.439 -0.180 15.402 1.00 90.56 88 ALA A C 1
ATOM 600 O O . ALA A 1 88 ? -13.726 -0.447 16.572 1.00 90.56 88 ALA A O 1
ATOM 601 N N . VAL A 1 89 ? -13.577 1.045 14.896 1.00 91.50 89 VAL A N 1
ATOM 602 C CA . VAL A 1 89 ? -14.146 2.191 15.606 1.00 91.50 89 VAL A CA 1
ATOM 603 C C . VAL A 1 89 ? -15.627 1.969 15.906 1.00 91.50 89 VAL A C 1
ATOM 605 O O . VAL A 1 89 ? -16.028 2.170 17.051 1.00 91.50 89 VAL A O 1
ATOM 608 N N . PHE A 1 90 ? -16.429 1.548 14.920 1.00 90.44 90 PHE A N 1
ATOM 609 C CA . PHE A 1 90 ? -17.878 1.371 15.092 1.00 90.44 90 PHE A CA 1
ATOM 610 C C . PHE A 1 90 ? -18.244 0.210 16.022 1.00 90.44 90 PHE A C 1
ATOM 612 O O . PHE A 1 90 ? -19.304 0.240 16.640 1.00 90.44 90 PHE A O 1
ATOM 619 N N . THR A 1 91 ? -17.365 -0.781 16.179 1.00 87.88 91 THR A N 1
ATOM 620 C CA . THR A 1 91 ? -17.554 -1.894 17.124 1.00 87.88 91 THR A CA 1
ATOM 621 C C . THR A 1 91 ? -16.997 -1.614 18.525 1.00 87.88 91 THR A C 1
ATOM 623 O O . THR A 1 91 ? -17.057 -2.483 19.393 1.00 87.88 91 THR A O 1
ATOM 626 N N . SER A 1 92 ? -16.429 -0.427 18.764 1.00 86.94 92 SER A N 1
ATOM 627 C CA . SER A 1 92 ? -15.757 -0.064 20.017 1.00 86.94 92 SER A CA 1
ATOM 628 C C . SER A 1 92 ? -16.462 1.080 20.749 1.00 86.94 92 SER A C 1
ATOM 630 O O . SER A 1 92 ? -17.172 1.891 20.161 1.00 86.94 92 SER A O 1
ATOM 632 N N . LEU A 1 93 ? -16.210 1.217 22.056 1.00 88.56 93 LEU A N 1
ATOM 633 C CA . LEU A 1 93 ? -16.675 2.385 22.814 1.00 88.56 93 LEU A CA 1
ATOM 634 C C . LEU A 1 93 ? -16.015 3.661 22.288 1.00 88.56 93 LEU A C 1
ATOM 636 O O . LEU A 1 93 ? -14.800 3.702 22.084 1.00 88.56 93 LEU A O 1
ATOM 640 N N . TRP A 1 94 ? -16.781 4.750 22.209 1.00 86.31 94 TRP A N 1
ATOM 641 C CA . TRP A 1 94 ? -16.290 6.059 21.755 1.00 86.31 94 TRP A CA 1
ATOM 642 C C . TRP A 1 94 ? -15.031 6.540 22.499 1.00 86.31 94 TRP A C 1
ATOM 644 O O . TRP A 1 94 ? -14.138 7.153 21.915 1.00 86.31 94 TRP A O 1
ATOM 654 N N . ARG A 1 95 ? -14.923 6.217 23.798 1.00 85.88 95 ARG A N 1
ATOM 655 C CA . ARG A 1 95 ? -13.756 6.552 24.635 1.00 85.88 95 ARG A CA 1
ATOM 656 C C . ARG A 1 95 ? -12.473 5.843 24.179 1.00 85.88 95 ARG A C 1
ATOM 658 O O . ARG A 1 95 ? -11.388 6.389 24.359 1.00 85.88 95 ARG A O 1
ATOM 665 N N . LEU A 1 96 ? -12.595 4.654 23.585 1.00 89.75 96 LEU A N 1
ATOM 666 C CA . LEU A 1 96 ? -11.483 3.816 23.126 1.00 89.75 96 LEU A CA 1
ATOM 667 C C . LEU A 1 96 ? -11.229 3.920 21.620 1.00 89.75 96 LEU A C 1
ATOM 669 O O . LEU A 1 96 ? -10.135 3.574 21.182 1.00 89.75 96 LEU A O 1
ATOM 673 N N . ALA A 1 97 ? -12.180 4.446 20.843 1.00 91.44 97 ALA A N 1
ATOM 674 C CA . ALA A 1 97 ? -12.132 4.488 19.382 1.00 91.44 97 ALA A CA 1
ATOM 675 C C . ALA A 1 97 ? -10.811 5.035 18.812 1.00 91.44 97 ALA A C 1
ATOM 677 O O . ALA A 1 97 ? -10.257 4.461 17.882 1.00 91.44 97 ALA A O 1
ATOM 678 N N . ARG A 1 98 ? -10.247 6.098 19.405 1.00 91.00 98 ARG A N 1
ATOM 679 C CA . ARG A 1 98 ? -8.948 6.642 18.965 1.00 91.00 98 ARG A CA 1
ATOM 680 C C . ARG A 1 98 ? -7.773 5.710 19.233 1.00 91.00 98 ARG A C 1
ATOM 682 O O . ARG A 1 98 ? -6.900 5.590 18.384 1.00 91.00 98 ARG A O 1
ATOM 689 N N . ARG A 1 99 ? -7.739 5.070 20.406 1.00 93.31 99 ARG A N 1
ATOM 690 C CA . ARG A 1 99 ? -6.677 4.114 20.752 1.00 93.31 99 ARG A CA 1
ATOM 691 C C . ARG A 1 99 ? -6.772 2.882 19.861 1.00 93.31 99 ARG A C 1
ATOM 693 O O . ARG A 1 99 ? -5.764 2.462 19.319 1.00 93.31 99 ARG A O 1
ATOM 700 N N . VAL A 1 100 ? -7.986 2.378 19.642 1.00 93.88 100 VAL A N 1
ATOM 701 C CA . VAL A 1 100 ? -8.264 1.270 18.718 1.00 93.88 100 VAL A CA 1
ATOM 702 C C . VAL A 1 100 ? -7.814 1.618 17.297 1.00 93.88 100 VAL A C 1
ATOM 704 O O . VAL A 1 100 ? -7.056 0.854 16.711 1.00 93.88 100 VAL A O 1
ATOM 707 N N . ALA A 1 101 ? -8.188 2.790 16.774 1.00 94.38 101 ALA A N 1
ATOM 708 C CA . ALA A 1 101 ? -7.766 3.248 15.450 1.00 94.38 101 ALA A CA 1
ATOM 709 C C . ALA A 1 101 ? -6.239 3.374 15.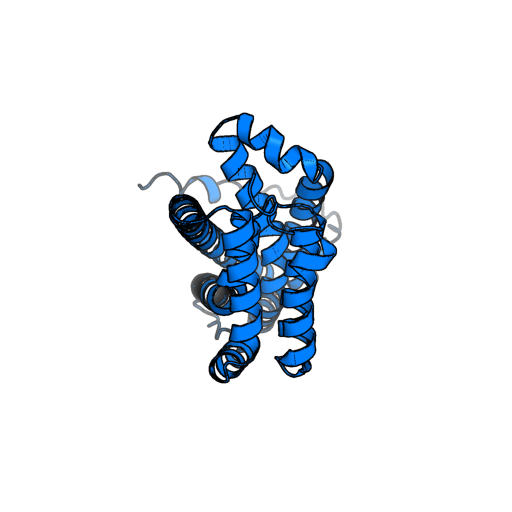325 1.00 94.38 101 ALA A C 1
ATOM 711 O O . ALA A 1 101 ? -5.665 2.921 14.335 1.00 94.38 101 ALA A O 1
ATOM 712 N N . ALA A 1 102 ? -5.574 3.948 16.333 1.00 95.06 102 ALA A N 1
ATOM 713 C CA . ALA A 1 102 ? -4.121 4.091 16.352 1.00 95.06 102 ALA A CA 1
ATOM 714 C C . ALA A 1 102 ? -3.406 2.733 16.433 1.00 95.06 102 ALA A C 1
ATOM 716 O O . ALA A 1 102 ? -2.498 2.486 15.647 1.00 95.06 102 ALA A O 1
ATOM 717 N N . CYS A 1 103 ? -3.838 1.834 17.324 1.00 96.38 103 CYS A N 1
ATOM 718 C CA . CYS A 1 103 ? -3.275 0.487 17.448 1.00 96.38 103 CYS A CA 1
ATOM 719 C C . CYS A 1 103 ? -3.480 -0.336 16.173 1.00 96.38 103 CYS A C 1
ATOM 721 O O . CYS A 1 103 ? -2.550 -1.001 15.728 1.00 96.38 103 CYS A O 1
ATOM 723 N N . TYR A 1 104 ? -4.665 -0.254 15.564 1.00 96.00 104 TYR A N 1
ATOM 724 C CA . TYR A 1 104 ? -4.959 -0.912 14.295 1.00 96.00 104 TYR A CA 1
ATOM 725 C C . TYR A 1 104 ? -4.046 -0.410 13.178 1.00 96.00 104 TYR A C 1
ATOM 727 O O . TYR A 1 104 ? -3.375 -1.197 12.518 1.00 96.00 104 TYR A O 1
ATOM 735 N N . THR A 1 105 ? -4.002 0.913 12.987 1.00 96.00 105 THR A N 1
ATOM 736 C CA . THR A 1 105 ? -3.202 1.553 11.933 1.00 96.00 105 THR A CA 1
ATOM 737 C C . THR A 1 105 ? -1.718 1.271 12.143 1.00 96.00 105 THR A C 1
ATOM 739 O O . THR A 1 105 ? -1.027 0.905 11.200 1.00 96.00 105 THR A O 1
ATOM 742 N N . GLY A 1 106 ? -1.235 1.378 13.383 1.00 97.12 106 GLY A N 1
ATOM 743 C CA . GLY A 1 106 ? 0.150 1.083 13.736 1.00 97.12 106 GLY A CA 1
ATOM 744 C C . GLY A 1 106 ? 0.525 -0.370 13.455 1.00 97.12 106 GLY A C 1
ATOM 745 O O . GLY A 1 106 ? 1.545 -0.615 12.822 1.00 97.12 106 GLY A O 1
ATOM 746 N N . ALA A 1 107 ? -0.316 -1.331 13.850 1.00 97.25 107 ALA A N 1
ATOM 747 C CA . ALA A 1 107 ? -0.079 -2.746 13.571 1.00 97.25 107 ALA A CA 1
ATOM 748 C C . ALA A 1 107 ? -0.130 -3.065 12.070 1.00 97.25 107 ALA A C 1
ATOM 750 O O . ALA A 1 107 ? 0.707 -3.819 11.577 1.00 97.25 107 ALA A O 1
ATOM 751 N N . PHE A 1 108 ? -1.075 -2.463 11.342 1.00 96.75 108 PHE A N 1
ATOM 752 C CA . PHE A 1 108 ? -1.182 -2.593 9.890 1.00 96.75 108 PHE A CA 1
ATOM 753 C C . PHE A 1 108 ? 0.086 -2.089 9.192 1.00 96.75 108 PHE A C 1
ATOM 755 O O . PHE A 1 108 ? 0.674 -2.818 8.398 1.00 96.75 108 PHE A O 1
ATOM 762 N N . LEU A 1 109 ? 0.538 -0.873 9.518 1.00 97.12 109 LEU A N 1
ATOM 763 C CA . LEU A 1 109 ? 1.733 -0.282 8.916 1.00 97.12 109 LEU A CA 1
ATOM 764 C C . LEU A 1 109 ? 3.002 -1.039 9.310 1.00 97.12 109 LEU A C 1
ATOM 766 O O . LEU A 1 109 ? 3.833 -1.294 8.450 1.00 97.12 109 LEU A O 1
ATOM 770 N N . ALA A 1 110 ? 3.139 -1.454 10.571 1.00 97.50 110 ALA A N 1
ATOM 771 C CA . ALA A 1 110 ? 4.287 -2.243 11.014 1.00 97.50 110 ALA A CA 1
ATOM 772 C C . ALA A 1 110 ? 4.386 -3.580 10.262 1.00 97.50 110 ALA A C 1
ATOM 774 O O . ALA A 1 110 ? 5.458 -3.937 9.774 1.00 97.50 110 ALA A O 1
ATOM 775 N N . ALA A 1 111 ? 3.265 -4.294 10.111 1.00 97.75 111 ALA A N 1
ATOM 776 C CA . ALA A 1 111 ? 3.217 -5.522 9.324 1.00 97.75 111 ALA A CA 1
ATOM 777 C C . ALA A 1 111 ? 3.544 -5.259 7.845 1.00 97.75 111 ALA A C 1
ATOM 779 O O . ALA A 1 111 ? 4.299 -6.017 7.241 1.00 97.75 111 ALA A O 1
ATOM 780 N N . TRP A 1 112 ? 3.038 -4.164 7.272 1.00 97.00 112 TRP A N 1
ATOM 781 C CA . TRP A 1 112 ? 3.360 -3.781 5.899 1.00 97.00 112 TRP A CA 1
ATOM 782 C C . TRP A 1 112 ? 4.834 -3.439 5.703 1.00 97.00 112 TRP A C 1
ATOM 784 O O . TRP A 1 112 ? 5.417 -3.863 4.715 1.00 97.00 112 TRP A O 1
ATOM 794 N N . LEU A 1 113 ? 5.467 -2.732 6.637 1.00 97.00 113 LEU A N 1
ATOM 795 C CA . LEU A 1 113 ? 6.899 -2.436 6.560 1.00 97.00 113 LEU A CA 1
ATOM 796 C C . LEU A 1 113 ? 7.741 -3.718 6.586 1.00 97.00 113 LEU A C 1
ATOM 798 O O . LEU A 1 113 ? 8.683 -3.838 5.808 1.00 97.00 113 LEU A O 1
ATOM 802 N N . ALA A 1 114 ? 7.366 -4.705 7.407 1.00 97.81 114 ALA A N 1
ATOM 803 C CA . ALA A 1 114 ? 8.019 -6.016 7.402 1.00 97.81 114 ALA A CA 1
ATOM 804 C C . ALA A 1 114 ? 7.836 -6.750 6.059 1.00 97.81 114 ALA A C 1
ATOM 806 O O . ALA A 1 114 ? 8.789 -7.311 5.520 1.00 97.81 114 ALA A O 1
ATOM 807 N N . ILE A 1 115 ? 6.629 -6.705 5.487 1.00 97.00 115 ILE A N 1
ATOM 808 C CA . ILE A 1 115 ? 6.336 -7.281 4.166 1.00 97.00 115 ILE A CA 1
ATOM 809 C C . ILE A 1 115 ? 7.131 -6.566 3.071 1.00 97.00 115 ILE A C 1
ATOM 811 O O . ILE A 1 115 ? 7.729 -7.225 2.229 1.00 97.00 115 ILE A O 1
ATOM 815 N N . ALA A 1 116 ? 7.173 -5.235 3.091 1.00 95.50 116 ALA A N 1
ATOM 816 C CA . ALA A 1 116 ? 7.906 -4.428 2.126 1.00 95.50 116 ALA A CA 1
ATOM 817 C C . ALA A 1 116 ? 9.411 -4.700 2.188 1.00 95.50 116 ALA A C 1
ATOM 819 O O . ALA A 1 116 ? 10.038 -4.795 1.141 1.00 95.50 116 ALA A O 1
ATOM 820 N N . ALA A 1 117 ? 9.978 -4.901 3.382 1.00 95.88 117 ALA A N 1
ATOM 821 C CA . ALA A 1 117 ? 11.366 -5.335 3.524 1.00 95.88 117 ALA A CA 1
ATOM 822 C C . ALA A 1 117 ? 11.598 -6.709 2.870 1.00 95.88 117 ALA A C 1
ATOM 824 O O . ALA A 1 117 ? 12.558 -6.880 2.124 1.00 95.88 117 ALA A O 1
ATOM 825 N N . GLY A 1 118 ? 10.688 -7.668 3.077 1.00 97.12 118 GLY A N 1
ATOM 826 C CA . GLY A 1 118 ? 10.741 -8.970 2.403 1.00 97.12 118 GLY A CA 1
ATOM 827 C C . GLY A 1 118 ? 10.622 -8.867 0.877 1.00 97.12 118 GLY A C 1
ATOM 828 O O . GLY A 1 118 ? 11.380 -9.510 0.155 1.00 97.12 118 GLY A O 1
ATOM 829 N N . LEU A 1 119 ? 9.715 -8.022 0.377 1.00 96.56 119 LEU A N 1
ATOM 830 C CA . LEU A 1 119 ? 9.570 -7.753 -1.056 1.00 96.56 119 LEU A CA 1
ATOM 831 C C . LEU A 1 119 ? 10.798 -7.042 -1.630 1.00 96.56 119 LEU A C 1
ATOM 833 O O . LEU A 1 119 ? 11.199 -7.362 -2.739 1.00 96.56 119 LEU A O 1
ATOM 837 N N . ALA A 1 120 ? 11.424 -6.127 -0.891 1.00 94.12 120 ALA A N 1
ATOM 838 C CA . ALA A 1 120 ? 12.651 -5.468 -1.327 1.00 94.12 120 ALA A CA 1
ATOM 839 C C . ALA A 1 120 ? 13.783 -6.488 -1.509 1.00 94.12 120 ALA A C 1
ATOM 841 O O . ALA A 1 120 ? 14.422 -6.492 -2.555 1.00 94.12 120 ALA A O 1
ATOM 842 N N . LEU A 1 121 ? 13.959 -7.414 -0.558 1.00 95.50 121 LEU A N 1
ATOM 843 C CA . LEU A 1 121 ? 14.923 -8.514 -0.690 1.00 95.50 121 LEU A CA 1
ATOM 844 C C . LEU A 1 121 ? 14.610 -9.409 -1.897 1.00 95.50 121 LEU A C 1
ATOM 846 O O . LEU A 1 121 ? 15.515 -9.754 -2.654 1.00 95.50 121 LEU A O 1
ATOM 850 N N . ALA A 1 122 ? 13.336 -9.756 -2.105 1.00 96.50 122 ALA A N 1
ATOM 851 C CA . ALA A 1 122 ? 12.912 -10.532 -3.270 1.00 96.50 122 ALA A CA 1
ATOM 852 C C . ALA A 1 122 ? 13.162 -9.779 -4.588 1.00 96.50 122 ALA A C 1
ATOM 854 O O . ALA A 1 122 ? 13.578 -10.383 -5.572 1.00 96.50 122 ALA A O 1
ATOM 855 N N . GLY A 1 123 ? 12.947 -8.462 -4.601 1.00 94.81 123 GLY A N 1
ATOM 856 C CA . GLY A 1 123 ? 13.204 -7.597 -5.747 1.00 94.81 123 GLY A CA 1
ATOM 857 C C . GLY A 1 123 ? 14.690 -7.534 -6.071 1.00 94.81 123 GLY A C 1
ATOM 858 O O . GLY A 1 123 ? 15.064 -7.740 -7.220 1.00 94.81 123 GLY A O 1
ATOM 859 N N . THR A 1 124 ? 15.542 -7.356 -5.058 1.00 93.44 124 THR A N 1
ATOM 860 C CA . THR A 1 124 ? 17.001 -7.421 -5.218 1.00 93.44 124 THR A CA 1
ATOM 861 C C . THR A 1 124 ? 17.444 -8.780 -5.753 1.00 93.44 124 THR A C 1
ATOM 863 O O . THR A 1 124 ? 18.239 -8.832 -6.679 1.00 93.44 124 THR A O 1
ATOM 866 N N . ALA A 1 125 ? 16.912 -9.886 -5.228 1.00 96.38 125 ALA A N 1
ATOM 867 C CA . ALA A 1 125 ? 17.238 -11.215 -5.745 1.00 96.38 125 ALA A CA 1
ATOM 868 C C . ALA A 1 125 ? 16.795 -11.395 -7.209 1.00 96.38 125 ALA A C 1
ATOM 870 O O . ALA A 1 125 ? 17.502 -12.016 -7.998 1.00 96.38 125 ALA A O 1
ATOM 871 N N . LEU A 1 126 ? 15.646 -10.830 -7.592 1.00 95.62 126 LEU A N 1
ATOM 872 C CA . LEU A 1 126 ? 15.144 -10.887 -8.964 1.00 95.62 126 LEU A CA 1
ATOM 873 C C . LEU A 1 126 ? 16.039 -10.106 -9.936 1.00 95.62 126 LEU A C 1
ATOM 875 O O . LEU A 1 126 ? 16.302 -10.590 -11.038 1.00 95.62 126 LEU A O 1
ATOM 879 N N . THR A 1 127 ? 16.554 -8.942 -9.524 1.00 93.94 127 THR A N 1
ATOM 880 C CA . THR A 1 127 ? 17.446 -8.132 -10.369 1.00 93.94 127 THR A CA 1
ATOM 881 C C . THR A 1 127 ? 18.840 -8.730 -10.554 1.00 93.94 127 THR A C 1
ATOM 883 O O . THR A 1 127 ? 19.578 -8.290 -11.430 1.00 93.94 127 THR A O 1
ATOM 886 N N . TRP A 1 128 ? 19.205 -9.761 -9.785 1.00 94.94 128 TRP A N 1
ATOM 887 C CA . TRP A 1 128 ? 20.431 -10.530 -10.028 1.00 94.94 128 TRP A CA 1
ATOM 888 C C . TRP A 1 128 ? 20.292 -11.486 -11.215 1.00 94.94 128 TRP A C 1
ATOM 890 O O . TRP A 1 128 ? 21.294 -11.871 -11.810 1.00 94.94 128 TRP A O 1
ATOM 900 N N . ALA A 1 129 ? 19.063 -11.884 -11.552 1.00 95.94 129 ALA A N 1
ATOM 901 C CA . ALA A 1 129 ? 18.788 -12.829 -12.629 1.00 95.94 129 ALA A CA 1
ATOM 902 C C . ALA A 1 129 ? 18.353 -12.144 -13.934 1.00 95.94 129 ALA A C 1
ATOM 904 O O . ALA A 1 129 ? 18.592 -12.681 -15.013 1.00 95.94 129 ALA A O 1
ATOM 905 N N . ILE A 1 130 ? 17.671 -10.997 -13.846 1.00 95.25 130 ILE A N 1
ATOM 906 C CA . ILE A 1 130 ? 17.026 -10.327 -14.985 1.00 95.25 130 ILE A CA 1
ATOM 907 C C . ILE A 1 130 ? 17.209 -8.803 -14.846 1.00 95.25 130 ILE A C 1
ATOM 909 O O . ILE A 1 130 ? 17.096 -8.298 -13.728 1.00 95.25 130 ILE A O 1
ATOM 913 N N . PRO A 1 131 ? 17.425 -8.045 -15.944 1.00 94.00 131 PRO A N 1
ATOM 914 C CA . PRO A 1 131 ? 17.423 -6.581 -15.908 1.00 94.00 131 PRO A CA 1
ATOM 915 C C . PRO A 1 131 ? 16.163 -6.013 -15.242 1.00 94.00 131 PRO A C 1
ATOM 917 O O . PRO A 1 131 ? 15.061 -6.540 -15.432 1.00 94.00 131 PRO A O 1
ATOM 920 N N . ALA A 1 132 ? 16.315 -4.931 -14.476 1.00 91.31 132 ALA A N 1
ATOM 921 C CA . ALA A 1 132 ? 15.254 -4.361 -13.646 1.00 91.31 132 ALA A CA 1
ATOM 922 C C . ALA A 1 132 ? 14.001 -3.982 -14.457 1.00 91.31 132 ALA A C 1
ATOM 924 O O . ALA A 1 132 ? 12.876 -4.250 -14.036 1.00 91.31 132 ALA A O 1
ATOM 925 N N . GLU A 1 133 ? 14.177 -3.436 -15.657 1.00 91.75 133 GLU A N 1
ATOM 926 C CA . GLU A 1 133 ? 13.094 -3.045 -16.563 1.00 91.75 133 GLU A CA 1
ATOM 927 C C . GLU A 1 133 ? 12.286 -4.267 -17.010 1.00 91.75 133 GLU A C 1
ATOM 929 O O . GLU A 1 133 ? 11.054 -4.273 -16.953 1.00 91.75 133 GLU A O 1
ATOM 934 N N . SER A 1 134 ? 12.990 -5.336 -17.389 1.00 93.44 134 SER A N 1
ATOM 935 C CA . SER A 1 134 ? 12.379 -6.597 -17.817 1.00 93.44 134 SER A CA 1
ATOM 936 C C . SER A 1 134 ? 11.659 -7.280 -16.654 1.00 93.44 134 SER A C 1
ATOM 938 O O . SER A 1 134 ? 10.507 -7.690 -16.797 1.00 93.44 134 SER A O 1
ATOM 940 N N . ALA A 1 135 ? 12.288 -7.339 -15.478 1.00 94.75 135 ALA A N 1
ATOM 941 C CA . ALA A 1 135 ? 11.681 -7.867 -14.260 1.00 94.75 135 ALA A CA 1
ATOM 942 C C . ALA A 1 135 ? 10.419 -7.080 -13.863 1.00 94.75 135 ALA A C 1
ATOM 944 O O . ALA A 1 135 ? 9.377 -7.673 -13.581 1.00 94.75 135 ALA A O 1
ATOM 945 N N . GLY A 1 136 ? 10.478 -5.749 -13.909 1.00 93.50 136 GLY A N 1
ATOM 946 C CA . GLY A 1 136 ? 9.342 -4.868 -13.661 1.00 93.50 136 GLY A CA 1
ATOM 947 C C . GLY A 1 136 ? 8.181 -5.097 -14.627 1.00 93.50 136 GLY A C 1
ATOM 948 O O . GLY A 1 136 ? 7.041 -5.270 -14.189 1.00 93.50 136 GLY A O 1
ATOM 949 N N . CYS A 1 137 ? 8.464 -5.165 -15.930 1.00 93.62 137 CYS A N 1
ATOM 950 C CA . CYS A 1 137 ? 7.458 -5.456 -16.953 1.00 93.62 137 CYS A CA 1
ATOM 951 C C . CYS A 1 137 ? 6.810 -6.829 -16.737 1.00 93.62 137 CYS A C 1
ATOM 953 O O . CYS A 1 137 ? 5.583 -6.938 -16.751 1.00 93.62 137 CYS A O 1
ATOM 955 N N . LEU A 1 138 ? 7.610 -7.865 -16.465 1.00 95.44 138 LEU A N 1
ATOM 956 C CA . LEU A 1 138 ? 7.107 -9.210 -16.169 1.00 95.44 138 LEU A CA 1
ATOM 957 C C . LEU A 1 138 ? 6.211 -9.225 -14.929 1.00 95.44 138 LEU A C 1
ATOM 959 O O . LEU A 1 138 ? 5.165 -9.871 -14.941 1.00 95.44 138 LEU A O 1
ATOM 963 N N . LEU A 1 139 ? 6.568 -8.486 -13.877 1.00 96.62 139 LEU A N 1
ATOM 964 C CA . LEU A 1 139 ? 5.750 -8.372 -12.669 1.00 96.62 139 LEU A CA 1
ATOM 965 C C . LEU A 1 139 ? 4.429 -7.636 -12.919 1.00 96.62 139 LEU A C 1
ATOM 967 O O . LEU A 1 139 ? 3.411 -8.023 -12.345 1.00 96.62 139 LEU A O 1
ATOM 971 N N . LEU A 1 140 ? 4.411 -6.615 -13.780 1.00 95.94 140 LEU A N 1
ATOM 972 C CA . LEU A 1 140 ? 3.178 -5.924 -14.181 1.00 95.94 140 LEU A CA 1
ATOM 973 C C . LEU A 1 140 ? 2.276 -6.823 -15.036 1.00 95.94 140 LEU A C 1
ATOM 975 O O . LEU A 1 140 ? 1.067 -6.870 -14.803 1.00 95.94 140 LEU A O 1
ATOM 979 N N . VAL A 1 141 ? 2.853 -7.596 -15.960 1.00 96.12 141 VAL A N 1
ATOM 980 C CA . VAL A 1 141 ? 2.120 -8.617 -16.726 1.00 96.12 141 VAL A CA 1
ATOM 981 C C . VAL A 1 141 ? 1.575 -9.694 -15.789 1.00 96.12 141 VAL A C 1
ATOM 983 O O . VAL A 1 141 ? 0.391 -10.017 -15.854 1.00 96.12 141 VAL A O 1
ATOM 986 N N . ALA A 1 142 ? 2.384 -10.197 -14.857 1.00 96.88 142 ALA A N 1
ATOM 987 C CA . ALA A 1 142 ? 1.942 -11.157 -13.850 1.00 96.88 142 ALA A CA 1
ATOM 988 C C . ALA A 1 142 ? 0.828 -10.575 -12.965 1.00 96.88 142 ALA A C 1
ATOM 990 O O . ALA A 1 142 ? -0.149 -11.263 -12.675 1.00 96.88 142 ALA A O 1
ATOM 991 N N . ALA A 1 143 ? 0.924 -9.299 -12.577 1.00 96.19 143 ALA A N 1
ATOM 992 C CA . ALA A 1 143 ? -0.121 -8.607 -11.828 1.00 96.19 143 ALA A CA 1
ATOM 993 C C . ALA A 1 143 ? -1.427 -8.504 -12.631 1.00 96.19 143 ALA A C 1
ATOM 995 O O . ALA A 1 143 ? -2.497 -8.696 -12.050 1.00 96.19 143 ALA A O 1
ATOM 996 N N . ALA A 1 144 ? -1.346 -8.246 -13.941 1.00 96.38 144 ALA A N 1
ATOM 997 C CA . ALA A 1 144 ? -2.493 -8.226 -14.844 1.00 96.38 144 ALA A CA 1
ATOM 998 C C . ALA A 1 144 ? -3.125 -9.618 -15.003 1.00 96.38 144 ALA A C 1
ATOM 1000 O O . ALA A 1 144 ? -4.339 -9.754 -14.861 1.00 96.38 144 ALA A O 1
ATOM 1001 N N . LEU A 1 145 ? -2.317 -10.661 -15.220 1.00 96.19 145 LEU A N 1
ATOM 1002 C CA . LEU A 1 145 ? -2.783 -12.049 -15.321 1.00 96.19 145 LEU A CA 1
ATOM 1003 C C . LEU A 1 145 ? -3.431 -12.523 -14.017 1.00 96.19 145 LEU A C 1
ATOM 1005 O O . LEU A 1 145 ? -4.487 -13.153 -14.040 1.00 96.19 145 LEU A O 1
ATOM 1009 N N . A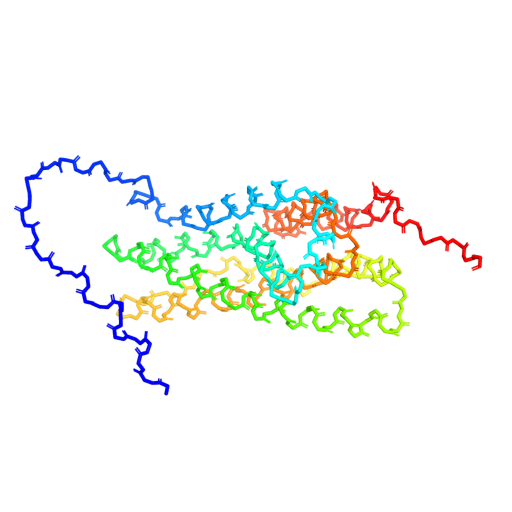LA A 1 146 ? -2.864 -12.139 -12.873 1.00 95.25 146 ALA A N 1
ATOM 1010 C CA . ALA A 1 146 ? -3.427 -12.450 -11.567 1.00 95.25 146 ALA A CA 1
ATOM 1011 C C . ALA A 1 146 ? -4.830 -11.846 -11.359 1.00 95.25 146 ALA A C 1
ATOM 1013 O O . ALA A 1 146 ? -5.555 -12.316 -10.488 1.00 95.25 146 ALA A O 1
ATOM 1014 N N . GLN A 1 147 ? -5.253 -10.834 -12.132 1.00 93.94 147 GLN A N 1
ATOM 1015 C CA . GLN A 1 147 ? -6.630 -10.312 -12.069 1.00 93.94 147 GLN A CA 1
ATOM 1016 C C . GLN A 1 147 ? -7.674 -11.304 -12.602 1.00 93.94 147 GLN A C 1
ATOM 1018 O O . GLN A 1 147 ? -8.851 -11.197 -12.248 1.00 93.94 147 GLN A O 1
ATOM 1023 N N . ALA A 1 148 ? -7.265 -12.259 -13.443 1.00 93.06 148 ALA A N 1
ATOM 1024 C CA . ALA A 1 148 ? -8.147 -13.296 -13.973 1.00 93.06 148 ALA A CA 1
ATOM 1025 C C . ALA A 1 148 ? -8.383 -14.449 -12.978 1.00 93.06 148 ALA A C 1
ATOM 1027 O O . ALA A 1 148 ? -9.308 -15.238 -13.172 1.00 93.06 148 ALA A O 1
ATOM 1028 N N . ASP A 1 149 ? -7.592 -14.538 -11.904 1.00 94.44 149 ASP A N 1
ATOM 1029 C CA . ASP A 1 149 ? -7.687 -15.620 -10.926 1.00 94.44 149 ASP A CA 1
ATOM 1030 C C . ASP A 1 149 ? -9.010 -15.541 -10.122 1.00 94.44 149 ASP A C 1
ATOM 1032 O O . ASP A 1 149 ? -9.274 -14.543 -9.435 1.00 94.44 149 ASP A O 1
ATOM 1036 N N . PRO A 1 150 ? -9.870 -16.580 -10.159 1.00 91.25 150 PRO A N 1
ATOM 1037 C CA . PRO A 1 150 ? -11.099 -16.608 -9.370 1.00 91.25 150 PRO A CA 1
ATOM 1038 C C . PRO A 1 150 ? -10.846 -16.594 -7.854 1.00 91.25 150 PRO A C 1
ATOM 1040 O O . PRO A 1 150 ? -11.691 -16.084 -7.104 1.00 91.25 150 PRO A O 1
ATOM 1043 N N . GLU A 1 151 ? -9.712 -17.111 -7.373 1.00 93.25 151 GLU A N 1
ATOM 1044 C CA . GLU A 1 151 ? -9.360 -17.073 -5.950 1.00 93.25 151 GLU A CA 1
ATOM 1045 C C . GLU A 1 151 ? -9.119 -15.646 -5.465 1.00 93.25 151 GLU A C 1
ATOM 1047 O O . GLU A 1 151 ? -9.533 -15.289 -4.355 1.00 93.25 151 GLU A O 1
ATOM 1052 N N . ARG A 1 152 ? -8.576 -14.783 -6.329 1.00 91.69 152 ARG A N 1
ATOM 1053 C CA . ARG A 1 152 ? -8.367 -13.364 -6.026 1.00 91.69 152 ARG A CA 1
ATOM 1054 C C . ARG A 1 152 ? -9.664 -12.661 -5.646 1.00 91.69 152 ARG A C 1
ATOM 1056 O O . ARG A 1 152 ? -9.690 -11.892 -4.684 1.00 91.69 152 ARG A O 1
ATOM 1063 N N . ARG A 1 153 ? -10.775 -12.979 -6.320 1.00 88.75 153 ARG A N 1
ATOM 1064 C CA . ARG A 1 153 ? -12.105 -12.442 -5.972 1.00 88.75 153 ARG A CA 1
ATOM 1065 C C . ARG A 1 153 ? -12.564 -12.900 -4.591 1.00 88.75 153 ARG A C 1
ATOM 1067 O O . ARG A 1 153 ? -13.125 -12.107 -3.833 1.00 88.75 153 ARG A O 1
ATOM 1074 N N . ARG A 1 154 ? -12.290 -14.160 -4.233 1.00 89.81 154 ARG A N 1
ATOM 1075 C CA . ARG A 1 154 ? -12.587 -14.690 -2.890 1.00 89.81 154 ARG A CA 1
ATOM 1076 C C . ARG A 1 154 ? -11.762 -13.963 -1.828 1.00 89.81 154 ARG A C 1
ATOM 1078 O O . ARG A 1 154 ? -12.291 -13.641 -0.763 1.00 89.81 154 ARG A O 1
ATOM 1085 N N . TRP A 1 155 ? -10.496 -13.661 -2.117 1.00 90.00 155 TRP A N 1
ATOM 1086 C CA . TRP A 1 155 ? -9.636 -12.895 -1.213 1.00 90.00 155 TRP A CA 1
ATOM 1087 C C . TRP A 1 155 ? -10.085 -11.438 -1.074 1.00 90.00 155 TRP A C 1
ATOM 1089 O O . TRP A 1 155 ? -10.183 -10.961 0.056 1.00 90.00 155 TRP A O 1
ATOM 1099 N N . LEU A 1 156 ? -10.447 -10.764 -2.171 1.00 88.75 156 LEU A N 1
ATOM 1100 C CA . LEU A 1 156 ? -11.006 -9.403 -2.157 1.00 88.75 156 LEU A CA 1
ATOM 1101 C C . LEU A 1 156 ? -12.280 -9.318 -1.307 1.00 88.75 156 LEU A C 1
ATOM 1103 O O . LEU A 1 156 ? -12.391 -8.445 -0.446 1.00 88.75 156 LEU A O 1
ATOM 1107 N N . ALA A 1 157 ? -13.202 -10.271 -1.471 1.00 86.56 157 ALA A N 1
ATOM 1108 C CA . ALA A 1 157 ? -14.396 -10.364 -0.629 1.00 86.56 157 ALA A CA 1
ATOM 1109 C C . ALA A 1 157 ? -14.045 -10.607 0.854 1.00 86.56 157 ALA A C 1
ATOM 1111 O O . ALA A 1 157 ? -14.740 -10.144 1.761 1.00 86.56 157 ALA A O 1
ATOM 1112 N N . GLY A 1 158 ? -12.944 -11.315 1.119 1.00 84.00 158 GLY A N 1
ATOM 1113 C CA . GLY A 1 158 ? -12.387 -11.508 2.457 1.00 84.00 158 GLY A CA 1
ATOM 1114 C C . GLY A 1 158 ? -11.789 -10.237 3.069 1.00 84.00 158 GLY A C 1
ATOM 1115 O O . GLY A 1 158 ? -11.901 -10.054 4.281 1.00 84.00 158 GLY A O 1
ATOM 1116 N N . CYS A 1 159 ? -11.206 -9.346 2.262 1.00 82.31 159 CYS A N 1
ATOM 1117 C CA . CYS A 1 159 ? -10.638 -8.069 2.712 1.00 82.31 159 CYS A CA 1
ATOM 1118 C C . CYS A 1 159 ? -11.694 -7.082 3.225 1.00 82.31 159 CYS A C 1
ATOM 1120 O O . CYS A 1 159 ? -11.374 -6.231 4.047 1.00 82.31 159 CYS A O 1
ATOM 1122 N N . ALA A 1 160 ? -12.945 -7.198 2.774 1.00 74.50 160 ALA A N 1
ATOM 1123 C CA . ALA A 1 160 ? -14.051 -6.394 3.290 1.00 74.50 160 ALA A CA 1
ATOM 1124 C C . ALA A 1 160 ? -14.608 -6.923 4.625 1.00 74.50 160 ALA A C 1
ATOM 1126 O O . ALA A 1 160 ? -15.457 -6.271 5.238 1.00 74.50 160 ALA A O 1
ATOM 1127 N N . ARG A 1 161 ? -14.175 -8.109 5.089 1.00 82.25 161 ARG A N 1
ATOM 1128 C CA . ARG A 1 161 ? -14.753 -8.706 6.294 1.00 82.25 161 ARG A CA 1
ATOM 1129 C C . ARG A 1 161 ? -14.302 -7.957 7.546 1.00 82.25 161 ARG A C 1
ATOM 1131 O O . ARG A 1 161 ? -13.105 -7.915 7.831 1.00 82.25 161 ARG A O 1
ATOM 1138 N N . PRO A 1 162 ? -15.252 -7.465 8.353 1.00 78.06 162 PRO A N 1
ATOM 1139 C CA . PRO A 1 162 ? -14.936 -6.752 9.573 1.00 78.06 162 PRO A CA 1
ATOM 1140 C C . PRO A 1 162 ? -14.195 -7.656 10.567 1.00 78.06 162 PRO A C 1
ATOM 1142 O O . PRO A 1 162 ? -14.623 -8.783 10.842 1.00 78.06 162 PRO A O 1
ATOM 1145 N N . ALA A 1 163 ? -13.096 -7.161 11.142 1.00 79.88 163 ALA A N 1
ATOM 1146 C CA . ALA A 1 163 ? -12.458 -7.823 12.273 1.00 79.88 163 ALA A CA 1
ATOM 1147 C C . ALA A 1 163 ? -13.431 -7.837 13.464 1.00 79.88 163 ALA A C 1
ATOM 1149 O O . ALA A 1 163 ? -13.993 -6.808 13.837 1.00 79.88 163 ALA A O 1
ATOM 1150 N N . ARG A 1 164 ? -13.647 -9.009 14.071 1.00 84.12 164 ARG A N 1
ATOM 1151 C CA . ARG A 1 164 ? -14.466 -9.119 15.285 1.00 84.12 164 ARG A CA 1
ATOM 1152 C C . ARG A 1 164 ? -13.654 -8.603 16.469 1.00 84.12 164 ARG A C 1
ATOM 1154 O O . ARG A 1 164 ? -12.768 -9.308 16.941 1.00 84.12 164 ARG A O 1
ATOM 1161 N N . ILE A 1 165 ? -13.961 -7.397 16.936 1.00 85.44 165 ILE A N 1
ATOM 1162 C CA . ILE A 1 165 ? -13.301 -6.783 18.093 1.00 85.44 165 ILE A CA 1
ATOM 1163 C C . ILE A 1 165 ? -14.154 -7.006 19.338 1.00 85.44 165 ILE A C 1
ATOM 1165 O O . ILE A 1 165 ? -15.299 -6.555 19.407 1.00 85.44 165 ILE A O 1
ATOM 1169 N N . ARG A 1 166 ? -13.609 -7.705 20.337 1.00 87.56 166 ARG A N 1
ATOM 1170 C CA . ARG A 1 166 ? -14.286 -7.926 21.620 1.00 87.56 166 ARG A CA 1
ATOM 1171 C C . ARG A 1 166 ? -14.051 -6.730 22.534 1.00 87.56 166 ARG A C 1
ATOM 1173 O O . ARG A 1 166 ? -12.926 -6.265 22.680 1.00 87.56 166 ARG A O 1
ATOM 1180 N N . LEU A 1 167 ? -15.086 -6.292 23.251 1.00 84.75 167 LEU A N 1
ATOM 1181 C CA . LEU A 1 167 ? -15.021 -5.115 24.129 1.00 84.75 167 LEU A CA 1
ATOM 1182 C C . LEU A 1 167 ? -13.872 -5.174 25.156 1.00 84.75 167 LEU A C 1
ATOM 1184 O O . LEU A 1 167 ? -13.169 -4.190 25.364 1.00 84.75 167 LEU A O 1
ATOM 1188 N N . ARG A 1 168 ? -13.665 -6.345 25.776 1.00 85.62 168 ARG A N 1
ATOM 1189 C CA . ARG A 1 168 ? -12.623 -6.576 26.796 1.00 85.62 168 ARG A CA 1
ATOM 1190 C C . ARG A 1 168 ? -11.215 -6.743 26.213 1.00 85.62 168 ARG A C 1
ATOM 1192 O O . ARG A 1 168 ? -10.245 -6.584 26.940 1.00 85.62 168 ARG A O 1
ATOM 1199 N N . ALA A 1 169 ? -11.106 -7.042 24.921 1.00 91.00 169 ALA A N 1
ATOM 1200 C CA . ALA A 1 169 ? -9.849 -7.299 24.220 1.00 91.00 169 ALA A CA 1
ATOM 1201 C C . ALA A 1 169 ? -9.653 -6.326 23.044 1.00 91.00 169 ALA A C 1
ATOM 1203 O O . ALA A 1 169 ? -8.972 -6.639 22.074 1.00 91.00 169 ALA A O 1
ATOM 1204 N N . ALA A 1 170 ? -10.233 -5.123 23.131 1.00 91.19 170 ALA A N 1
ATOM 1205 C CA . ALA A 1 170 ? -10.362 -4.242 21.975 1.00 91.19 170 ALA A CA 1
ATOM 1206 C C . ALA A 1 170 ? -9.016 -3.836 21.351 1.00 91.19 170 ALA A C 1
ATOM 1208 O O . ALA A 1 170 ? -8.906 -3.743 20.134 1.00 91.19 170 ALA A O 1
ATOM 1209 N N . LEU A 1 171 ? -7.984 -3.615 22.172 1.00 94.19 171 LEU A N 1
ATOM 1210 C CA . LEU A 1 171 ? -6.642 -3.264 21.697 1.00 94.19 171 LEU A CA 1
ATOM 1211 C C . LEU A 1 171 ? -5.891 -4.452 21.070 1.00 94.19 171 LEU A C 1
ATOM 1213 O O . LEU A 1 171 ? -5.461 -4.307 19.926 1.00 94.19 171 LEU A O 1
ATOM 1217 N N . PRO A 1 172 ? -5.732 -5.615 21.738 1.00 95.19 172 PRO A N 1
ATOM 1218 C CA . PRO A 1 172 ? -5.073 -6.760 21.110 1.00 95.19 172 PRO A CA 1
ATOM 1219 C C . PRO A 1 172 ? -5.826 -7.266 19.871 1.00 95.19 172 PRO A C 1
ATOM 1221 O O . PRO A 1 172 ? -5.181 -7.600 18.878 1.00 95.19 172 PRO A O 1
ATOM 1224 N N . ASP A 1 173 ? -7.164 -7.242 19.868 1.00 94.94 173 ASP A N 1
ATOM 1225 C CA . ASP A 1 173 ? -7.958 -7.594 18.683 1.00 94.94 173 ASP A CA 1
ATOM 1226 C C . ASP A 1 173 ? -7.750 -6.587 17.542 1.00 94.94 173 ASP A C 1
ATOM 1228 O O . ASP A 1 173 ? -7.660 -6.991 16.384 1.00 94.94 173 ASP A O 1
ATOM 1232 N N . ALA A 1 174 ? -7.615 -5.289 17.842 1.00 94.75 174 ALA A N 1
ATOM 1233 C CA . ALA A 1 174 ? -7.298 -4.271 16.840 1.00 94.75 174 ALA A CA 1
ATOM 1234 C C . ALA A 1 174 ? -5.894 -4.453 16.248 1.00 94.75 174 ALA A C 1
ATOM 1236 O O . ALA A 1 174 ? -5.728 -4.337 15.036 1.00 94.75 174 ALA A O 1
ATOM 1237 N N . ILE A 1 175 ? -4.898 -4.777 17.079 1.00 95.81 175 ILE A N 1
ATOM 1238 C CA . ILE A 1 175 ? -3.529 -5.077 16.628 1.00 95.81 175 ILE A CA 1
ATOM 1239 C C . ILE A 1 175 ? -3.541 -6.303 15.712 1.00 95.81 175 ILE A C 1
ATOM 1241 O O . ILE A 1 175 ? -3.027 -6.255 14.593 1.00 95.81 175 ILE A O 1
ATOM 1245 N N . ARG A 1 176 ? -4.181 -7.392 16.156 1.00 95.94 176 ARG A N 1
ATOM 1246 C CA . ARG A 1 176 ? -4.311 -8.623 15.369 1.00 95.94 176 ARG A CA 1
ATOM 1247 C C . ARG A 1 176 ? -5.070 -8.378 14.066 1.00 95.94 176 ARG A C 1
ATOM 1249 O O . ARG A 1 176 ? -4.659 -8.884 13.027 1.00 95.94 176 ARG A O 1
ATOM 1256 N N . GLY A 1 177 ? -6.150 -7.601 14.117 1.00 94.69 177 GLY A N 1
ATOM 1257 C CA . GLY A 1 177 ? -6.933 -7.202 12.951 1.00 94.69 177 GLY A CA 1
ATOM 1258 C C . GLY A 1 177 ? -6.089 -6.439 11.933 1.00 94.69 177 GLY A C 1
ATOM 1259 O O . GLY A 1 177 ? -6.040 -6.843 10.776 1.00 94.69 177 GLY A O 1
ATOM 1260 N N . GLY A 1 178 ? -5.354 -5.415 12.379 1.00 95.25 178 GLY A N 1
ATOM 1261 C CA . GLY A 1 178 ? -4.463 -4.631 11.522 1.00 95.25 178 GLY A CA 1
ATOM 1262 C C . GLY A 1 178 ? -3.385 -5.483 10.848 1.00 95.25 178 GLY A C 1
ATOM 1263 O O . GLY A 1 178 ? -3.200 -5.388 9.637 1.00 95.25 178 GLY A O 1
ATOM 1264 N N . ALA A 1 179 ? -2.727 -6.372 11.598 1.00 96.69 179 ALA A N 1
ATOM 1265 C CA . ALA A 1 179 ? -1.704 -7.265 11.049 1.00 96.69 179 ALA A CA 1
ATOM 1266 C C . ALA A 1 179 ? -2.276 -8.280 10.036 1.00 96.69 179 ALA A C 1
ATOM 1268 O O . ALA A 1 179 ? -1.693 -8.497 8.973 1.00 96.69 179 ALA A O 1
ATOM 1269 N N . LEU A 1 180 ? -3.436 -8.882 10.331 1.00 95.50 180 LEU A N 1
ATOM 1270 C CA . LEU A 1 180 ? -4.104 -9.813 9.412 1.00 95.50 180 LEU A CA 1
ATOM 1271 C C . LEU A 1 180 ? -4.557 -9.118 8.124 1.00 95.50 180 LEU A C 1
ATOM 1273 O O . LEU A 1 180 ? -4.411 -9.684 7.040 1.00 95.50 180 LEU A O 1
ATOM 1277 N N . ASP A 1 181 ? -5.076 -7.898 8.224 1.00 94.81 181 ASP A N 1
ATOM 1278 C CA . ASP A 1 181 ? -5.493 -7.126 7.057 1.00 94.81 181 ASP A CA 1
ATOM 1279 C C . ASP A 1 181 ? -4.309 -6.668 6.208 1.00 94.81 181 ASP A C 1
ATOM 1281 O O . ASP A 1 181 ? -4.418 -6.673 4.981 1.00 94.81 181 ASP A O 1
ATOM 1285 N N . ALA A 1 182 ? -3.161 -6.356 6.817 1.00 95.50 182 ALA A N 1
ATOM 1286 C CA . ALA A 1 182 ? -1.924 -6.104 6.080 1.00 95.50 182 ALA A CA 1
ATOM 1287 C C . ALA A 1 182 ? -1.483 -7.346 5.291 1.00 95.50 182 ALA A C 1
ATOM 1289 O O . ALA A 1 182 ? -1.227 -7.247 4.093 1.00 95.50 182 ALA A O 1
ATOM 1290 N N . ALA A 1 183 ? -1.493 -8.531 5.910 1.00 95.06 183 ALA A N 1
ATOM 1291 C CA . ALA A 1 183 ? -1.149 -9.779 5.226 1.00 95.06 183 ALA A CA 1
ATOM 1292 C C . ALA A 1 183 ? -2.109 -10.101 4.063 1.00 95.06 183 ALA A C 1
ATOM 1294 O O . ALA A 1 183 ? -1.673 -10.512 2.987 1.00 95.06 183 ALA A O 1
ATOM 1295 N N . ARG A 1 184 ? -3.419 -9.883 4.241 1.00 94.19 184 ARG A N 1
ATOM 1296 C CA . ARG A 1 184 ? -4.415 -10.052 3.163 1.00 94.19 184 ARG A CA 1
ATOM 1297 C C . ARG A 1 184 ? -4.224 -9.030 2.047 1.00 94.19 184 ARG A C 1
ATOM 1299 O O . ARG A 1 184 ? -4.276 -9.392 0.878 1.00 94.19 184 ARG A O 1
ATOM 1306 N N . CYS A 1 185 ? -3.980 -7.772 2.412 1.00 93.75 185 CYS A N 1
ATOM 1307 C CA . CYS A 1 185 ? -3.665 -6.698 1.477 1.00 93.75 185 CYS A CA 1
ATOM 1308 C C . CYS A 1 185 ? -2.451 -7.072 0.628 1.00 93.75 185 CYS A C 1
ATOM 1310 O O . CYS A 1 185 ? -2.524 -7.001 -0.595 1.00 93.75 185 CYS A O 1
ATOM 1312 N N . ALA A 1 186 ? -1.372 -7.521 1.266 1.00 94.81 186 ALA A N 1
ATOM 1313 C CA . ALA A 1 186 ? -0.142 -7.902 0.593 1.00 94.81 186 ALA A CA 1
ATOM 1314 C C . ALA A 1 186 ? -0.354 -9.012 -0.436 1.00 94.81 186 ALA A C 1
ATOM 1316 O O . ALA A 1 186 ? 0.188 -8.913 -1.523 1.00 94.81 186 ALA A O 1
ATOM 1317 N N . ARG A 1 187 ? -1.211 -10.008 -0.185 1.00 94.00 187 ARG A N 1
ATOM 1318 C CA . ARG A 1 187 ? -1.514 -11.038 -1.202 1.00 94.00 187 ARG A CA 1
ATOM 1319 C C . ARG A 1 187 ? -2.056 -10.459 -2.512 1.00 94.00 187 ARG A C 1
ATOM 1321 O O . ARG A 1 187 ? -1.794 -11.013 -3.569 1.00 94.00 187 ARG A O 1
ATOM 1328 N N . LEU A 1 188 ? -2.790 -9.350 -2.444 1.00 92.88 188 LEU A N 1
ATOM 1329 C CA . LEU A 1 188 ? -3.383 -8.707 -3.618 1.00 92.88 188 LEU A CA 1
ATOM 1330 C C . LEU A 1 188 ? -2.419 -7.739 -4.312 1.00 92.88 188 LEU A C 1
ATOM 1332 O O . LEU A 1 188 ? -2.445 -7.612 -5.534 1.00 92.88 188 LEU A O 1
ATOM 1336 N N . CYS A 1 189 ? -1.567 -7.053 -3.547 1.00 93.94 189 CYS A N 1
ATOM 1337 C CA . CYS A 1 189 ? -0.689 -6.010 -4.083 1.00 93.94 189 CYS A CA 1
ATOM 1338 C C . CYS A 1 189 ? 0.810 -6.326 -4.015 1.00 93.94 189 CYS A C 1
ATOM 1340 O O . CYS A 1 189 ? 1.603 -5.479 -4.403 1.00 93.94 189 CYS A O 1
ATOM 1342 N N . ALA A 1 190 ? 1.221 -7.536 -3.624 1.00 95.56 190 ALA A N 1
ATOM 1343 C CA . ALA A 1 190 ? 2.629 -7.935 -3.602 1.00 95.56 190 ALA A CA 1
ATOM 1344 C C . ALA A 1 190 ? 3.278 -7.806 -4.982 1.00 95.56 190 ALA A C 1
ATOM 1346 O O . ALA A 1 190 ? 4.345 -7.221 -5.076 1.00 95.56 190 ALA A O 1
ATOM 1347 N N . LEU A 1 191 ? 2.620 -8.279 -6.048 1.00 96.56 191 LEU A N 1
ATOM 1348 C CA . LEU A 1 191 ? 3.142 -8.175 -7.417 1.00 96.56 191 LEU A CA 1
ATOM 1349 C C . LEU A 1 191 ? 3.334 -6.721 -7.882 1.00 96.56 191 LEU A C 1
ATOM 1351 O O . LEU A 1 191 ? 4.460 -6.372 -8.233 1.00 96.56 191 LEU A O 1
ATOM 1355 N N . PRO A 1 192 ? 2.311 -5.839 -7.856 1.00 95.19 192 PRO A N 1
ATOM 1356 C CA . PRO A 1 192 ? 2.516 -4.448 -8.253 1.00 95.19 192 PRO A CA 1
ATOM 1357 C C . PRO A 1 192 ? 3.486 -3.706 -7.325 1.00 95.19 192 PRO A C 1
ATOM 1359 O O . PRO A 1 192 ? 4.232 -2.850 -7.787 1.00 95.19 192 PRO A O 1
ATOM 1362 N N . MET A 1 193 ? 3.525 -4.042 -6.035 1.00 95.44 193 MET A N 1
ATOM 1363 C CA . MET A 1 193 ? 4.478 -3.447 -5.099 1.00 95.44 193 MET A CA 1
ATOM 1364 C C . MET A 1 193 ? 5.913 -3.899 -5.375 1.00 95.44 193 MET A C 1
ATOM 1366 O O . MET A 1 193 ? 6.830 -3.091 -5.317 1.00 95.44 193 MET A O 1
ATOM 1370 N N . LEU A 1 194 ? 6.115 -5.167 -5.727 1.00 95.69 194 LEU A N 1
ATOM 1371 C CA . LEU A 1 194 ? 7.413 -5.681 -6.149 1.00 95.69 194 LEU A CA 1
ATOM 1372 C C . LEU A 1 194 ? 7.856 -5.020 -7.460 1.00 95.69 194 LEU A C 1
ATOM 1374 O O . LEU A 1 194 ? 9.003 -4.599 -7.559 1.00 95.69 194 LEU A O 1
ATOM 1378 N N . ALA A 1 195 ? 6.941 -4.839 -8.420 1.00 94.62 195 ALA A N 1
ATOM 1379 C CA . ALA A 1 195 ? 7.225 -4.112 -9.660 1.00 94.62 195 ALA A CA 1
ATOM 1380 C C . ALA A 1 195 ? 7.679 -2.674 -9.375 1.00 94.62 195 ALA A C 1
ATOM 1382 O O . ALA A 1 195 ? 8.655 -2.210 -9.949 1.00 94.62 195 ALA A O 1
ATOM 1383 N N . MET A 1 196 ? 7.006 -1.993 -8.445 1.00 93.44 196 MET A N 1
ATOM 1384 C CA . MET A 1 196 ? 7.367 -0.646 -8.002 1.00 93.44 196 MET A CA 1
ATOM 1385 C C . MET A 1 196 ? 8.751 -0.580 -7.340 1.00 93.44 196 MET A C 1
ATOM 1387 O O . MET A 1 196 ? 9.437 0.423 -7.486 1.00 93.44 196 MET A O 1
ATOM 1391 N N . LEU A 1 197 ? 9.145 -1.612 -6.589 1.00 91.81 197 LEU A N 1
ATOM 1392 C CA . LEU A 1 197 ? 10.449 -1.670 -5.920 1.00 91.81 197 LEU A CA 1
ATOM 1393 C C . LEU A 1 197 ? 11.597 -1.989 -6.884 1.00 91.81 197 LEU A C 1
ATOM 1395 O O . LEU A 1 197 ? 12.733 -1.611 -6.613 1.00 91.81 197 LEU A O 1
ATOM 1399 N N . VAL A 1 198 ? 11.306 -2.710 -7.967 1.00 93.19 198 VAL A N 1
ATOM 1400 C CA . VAL A 1 198 ? 12.293 -3.109 -8.977 1.00 93.19 198 VAL A CA 1
ATOM 1401 C C . VAL A 1 198 ? 12.468 -2.030 -10.046 1.00 93.19 198 VAL A C 1
ATOM 1403 O O . VAL A 1 198 ? 13.591 -1.766 -10.465 1.00 93.19 198 VAL A O 1
ATOM 1406 N N . LEU A 1 199 ? 11.377 -1.407 -10.495 1.00 90.12 199 LEU A N 1
ATOM 1407 C CA . LEU A 1 199 ? 11.427 -0.350 -11.501 1.00 90.12 199 LEU A CA 1
ATOM 1408 C C . LEU A 1 199 ? 11.974 0.948 -10.906 1.00 90.12 199 LEU A C 1
ATOM 1410 O O . LEU A 1 199 ? 11.714 1.235 -9.734 1.00 90.12 199 LEU A O 1
ATOM 1414 N N . PRO A 1 200 ? 12.643 1.786 -11.717 1.00 77.81 200 PRO A N 1
ATOM 1415 C CA . PRO A 1 200 ? 13.018 3.118 -11.290 1.00 77.81 200 PRO A CA 1
ATOM 1416 C C . PRO A 1 200 ? 11.757 3.938 -10.981 1.00 77.81 200 PRO A C 1
ATOM 1418 O O . PRO A 1 200 ? 11.042 4.422 -11.859 1.00 77.81 200 PRO A O 1
ATOM 1421 N N . ALA A 1 201 ? 11.416 3.996 -9.695 1.00 64.56 201 ALA A N 1
ATOM 1422 C CA . ALA A 1 201 ? 10.128 4.459 -9.207 1.00 64.56 201 ALA A CA 1
ATOM 1423 C C . ALA A 1 201 ? 9.946 5.973 -9.397 1.00 64.56 201 ALA A C 1
ATOM 1425 O O . ALA A 1 201 ? 10.378 6.782 -8.577 1.00 64.56 201 ALA A O 1
ATOM 1426 N N . GLY A 1 202 ? 9.221 6.358 -10.447 1.00 82.44 202 GLY A N 1
ATOM 1427 C CA . GLY A 1 202 ? 8.643 7.694 -10.566 1.00 82.44 202 GLY A CA 1
ATOM 1428 C C . GLY A 1 202 ? 7.379 7.849 -9.712 1.00 82.44 202 GLY A C 1
ATOM 1429 O O . GLY A 1 202 ? 6.608 6.903 -9.529 1.00 82.44 202 GLY A O 1
ATOM 1430 N N . ILE A 1 203 ? 7.102 9.076 -9.249 1.00 88.81 203 ILE A N 1
ATOM 1431 C CA . ILE A 1 203 ? 5.837 9.422 -8.564 1.00 88.81 203 ILE A CA 1
ATOM 1432 C C . ILE A 1 203 ? 4.625 8.995 -9.412 1.00 88.81 203 ILE A C 1
ATOM 1434 O O . ILE A 1 203 ? 3.630 8.531 -8.862 1.00 88.81 203 ILE A O 1
ATOM 1438 N N . ALA A 1 204 ? 4.723 9.082 -10.744 1.00 90.75 204 ALA A N 1
ATOM 1439 C CA . ALA A 1 204 ? 3.675 8.650 -11.669 1.00 90.75 204 ALA A CA 1
ATOM 1440 C C . ALA A 1 204 ? 3.325 7.159 -11.516 1.00 90.75 204 ALA A C 1
ATOM 1442 O O . ALA A 1 204 ? 2.153 6.826 -11.336 1.00 90.75 204 ALA A O 1
ATOM 1443 N N . LEU A 1 205 ? 4.328 6.271 -11.504 1.00 91.06 205 LEU A N 1
ATOM 1444 C CA . LEU A 1 205 ? 4.124 4.834 -11.296 1.00 91.06 205 LEU A CA 1
ATOM 1445 C C . LEU A 1 205 ? 3.492 4.568 -9.925 1.00 91.06 205 LEU A C 1
ATOM 1447 O O . LEU A 1 205 ? 2.520 3.824 -9.815 1.00 91.06 205 LEU A O 1
ATOM 1451 N N . MET A 1 206 ? 3.996 5.227 -8.881 1.00 93.19 206 MET A N 1
ATOM 1452 C CA . MET A 1 206 ? 3.480 5.086 -7.519 1.00 93.19 206 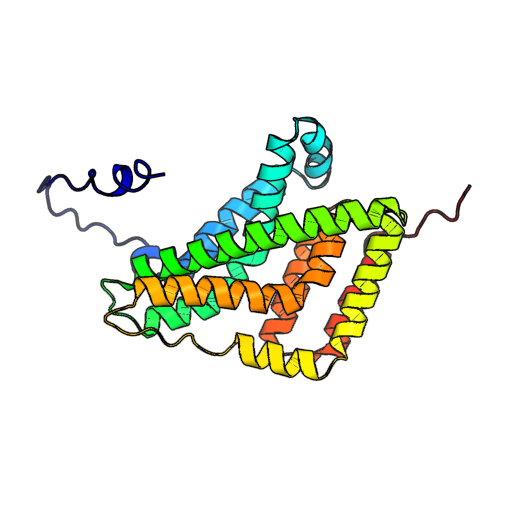MET A CA 1
ATOM 1453 C C . MET A 1 206 ? 2.002 5.504 -7.412 1.00 93.19 206 MET A C 1
ATOM 1455 O O . MET A 1 206 ? 1.187 4.779 -6.831 1.00 93.19 206 MET A O 1
ATOM 1459 N N . VAL A 1 207 ? 1.634 6.650 -7.993 1.00 94.44 207 VAL A N 1
ATOM 1460 C CA . VAL A 1 207 ? 0.247 7.139 -8.040 1.00 94.44 207 VAL A CA 1
ATOM 1461 C C . VAL A 1 207 ? -0.633 6.171 -8.825 1.00 94.44 207 VAL A C 1
ATOM 1463 O O . VAL A 1 207 ? -1.707 5.806 -8.343 1.00 94.44 207 VAL A O 1
ATOM 1466 N N . ALA A 1 208 ? -0.175 5.703 -9.986 1.00 95.06 208 ALA A N 1
ATOM 1467 C CA . ALA A 1 208 ? -0.947 4.799 -10.825 1.00 95.06 208 ALA A CA 1
ATOM 1468 C C . ALA A 1 208 ? -1.200 3.445 -10.145 1.00 95.06 208 ALA A C 1
ATOM 1470 O O . ALA A 1 208 ? -2.344 2.993 -10.082 1.00 95.06 208 ALA A O 1
ATOM 1471 N N . LEU A 1 209 ? -0.174 2.827 -9.554 1.00 95.19 209 LEU A N 1
ATOM 1472 C CA . LEU A 1 209 ? -0.317 1.556 -8.837 1.00 95.19 209 LEU A CA 1
ATOM 1473 C C . LEU A 1 209 ? -1.203 1.692 -7.595 1.00 95.19 209 LEU A C 1
ATOM 1475 O O . LEU A 1 209 ? -2.016 0.803 -7.318 1.00 95.19 209 LEU A O 1
ATOM 1479 N N . THR A 1 210 ? -1.099 2.810 -6.870 1.00 95.12 210 THR A N 1
ATOM 1480 C CA . THR A 1 210 ? -1.995 3.107 -5.741 1.00 95.12 210 THR A CA 1
ATOM 1481 C C . THR A 1 210 ? -3.436 3.257 -6.223 1.00 95.12 210 THR A C 1
ATOM 1483 O O . THR A 1 210 ? -4.344 2.662 -5.643 1.00 95.12 210 THR A O 1
ATOM 1486 N N . GLY A 1 211 ? -3.649 4.006 -7.308 1.00 96.06 211 GLY A N 1
ATOM 1487 C CA . GLY A 1 211 ? -4.958 4.233 -7.913 1.00 96.06 211 GLY A CA 1
ATOM 1488 C C . GLY A 1 211 ? -5.611 2.944 -8.405 1.00 96.06 211 GLY A C 1
ATOM 1489 O O . GLY A 1 211 ? -6.762 2.684 -8.060 1.00 96.06 211 GLY A O 1
ATOM 1490 N N . LEU A 1 212 ? -4.870 2.096 -9.123 1.00 96.12 212 LEU A N 1
ATOM 1491 C CA . LEU A 1 212 ? -5.342 0.780 -9.571 1.00 96.12 212 LEU A CA 1
ATOM 1492 C C . LEU A 1 212 ? -5.693 -0.125 -8.384 1.00 96.12 212 LEU A C 1
ATOM 1494 O O . LEU A 1 212 ? -6.765 -0.728 -8.369 1.00 96.12 212 LEU A O 1
ATOM 1498 N N . SER A 1 213 ? -4.852 -0.151 -7.348 1.00 94.88 213 SER A N 1
ATOM 1499 C CA . SER A 1 213 ? -5.096 -0.947 -6.137 1.00 94.88 213 SER A CA 1
ATOM 1500 C C . SER A 1 213 ? -6.321 -0.460 -5.347 1.00 94.88 213 SER A C 1
ATOM 1502 O O . SER A 1 213 ? -7.068 -1.261 -4.778 1.00 94.88 213 SER A O 1
ATOM 1504 N N . LEU A 1 214 ? -6.559 0.856 -5.305 1.00 94.00 214 LEU A N 1
ATOM 1505 C CA . LEU A 1 214 ? -7.773 1.437 -4.724 1.00 94.00 214 LEU A CA 1
ATOM 1506 C C . LEU A 1 214 ? -9.003 1.117 -5.577 1.00 94.00 214 LEU A C 1
ATOM 1508 O O . LEU A 1 214 ? -10.024 0.702 -5.031 1.00 94.00 214 LEU A O 1
ATOM 1512 N N . ALA A 1 215 ? -8.904 1.264 -6.898 1.00 94.50 215 ALA A N 1
ATOM 1513 C CA . ALA A 1 215 ? -9.979 0.944 -7.829 1.00 94.50 215 ALA A CA 1
ATOM 1514 C C . ALA A 1 215 ? -10.391 -0.531 -7.722 1.00 94.50 215 ALA A C 1
ATOM 1516 O O . ALA A 1 215 ? -11.584 -0.824 -7.659 1.00 94.50 215 ALA A O 1
ATOM 1517 N N . GLU A 1 216 ? -9.432 -1.454 -7.608 1.00 93.12 216 GLU A N 1
ATOM 1518 C CA . GLU A 1 216 ? -9.700 -2.885 -7.414 1.00 93.12 216 GLU A CA 1
ATOM 1519 C C . GLU A 1 216 ? -10.578 -3.149 -6.188 1.00 93.12 216 GLU A C 1
ATOM 1521 O O . GLU A 1 216 ? -11.544 -3.913 -6.262 1.00 93.12 216 GLU A O 1
ATOM 1526 N N . ARG A 1 217 ? -10.297 -2.451 -5.085 1.00 90.75 217 ARG A N 1
ATOM 1527 C CA . ARG A 1 217 ? -11.077 -2.548 -3.846 1.00 90.75 217 ARG A CA 1
ATOM 1528 C C . ARG A 1 217 ? -12.447 -1.898 -3.964 1.00 90.75 217 ARG A C 1
ATOM 1530 O O . ARG A 1 217 ? -13.418 -2.469 -3.484 1.00 90.75 217 ARG A O 1
ATOM 1537 N N . ILE A 1 218 ? -12.528 -0.725 -4.588 1.00 91.56 218 ILE A N 1
ATOM 1538 C CA . ILE A 1 218 ? -13.786 0.019 -4.753 1.00 91.56 218 ILE A CA 1
ATOM 1539 C C . ILE A 1 218 ? -14.758 -0.753 -5.650 1.00 91.56 218 ILE A C 1
ATOM 1541 O O . ILE A 1 218 ? -15.951 -0.807 -5.366 1.00 91.56 218 ILE A O 1
ATOM 1545 N N . PHE A 1 219 ? -14.256 -1.368 -6.721 1.00 91.81 219 PHE A N 1
ATOM 1546 C CA . PHE A 1 219 ? -15.079 -2.129 -7.657 1.00 91.81 2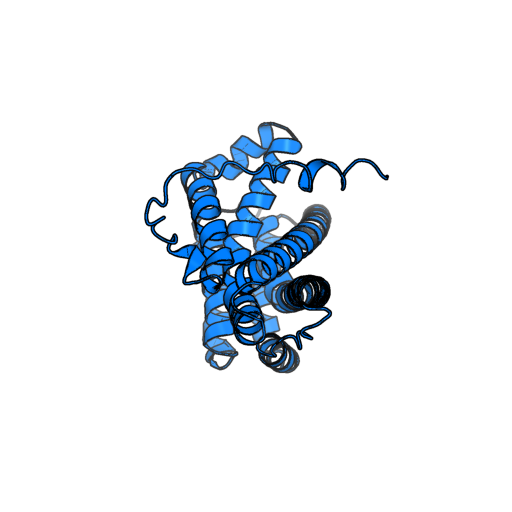19 PHE A CA 1
ATOM 1547 C C . PHE A 1 219 ? -15.235 -3.604 -7.273 1.00 91.81 219 PHE A C 1
ATOM 1549 O O . PHE A 1 219 ? -15.918 -4.330 -7.995 1.00 91.81 219 PHE A O 1
ATOM 1556 N N . GLU A 1 220 ? -14.628 -4.056 -6.170 1.00 88.56 220 GLU A N 1
ATOM 1557 C CA . GLU A 1 220 ? -14.695 -5.441 -5.674 1.00 88.56 220 GLU A CA 1
ATOM 1558 C C . GLU A 1 220 ? -14.373 -6.477 -6.772 1.00 88.56 220 GLU A C 1
ATOM 1560 O O . GLU A 1 220 ? -15.010 -7.524 -6.882 1.00 88.56 220 GLU A O 1
ATOM 1565 N N . GLY A 1 221 ? -13.430 -6.154 -7.663 1.00 82.69 221 GLY A N 1
ATOM 1566 C CA . GLY A 1 221 ? -13.072 -7.011 -8.801 1.00 82.69 221 GLY A CA 1
ATOM 1567 C C . GLY A 1 221 ? -14.109 -7.094 -9.937 1.00 82.69 221 GLY A C 1
ATOM 1568 O O . GLY A 1 221 ? -13.877 -7.804 -10.916 1.00 82.69 221 GLY A O 1
ATOM 1569 N N . ARG A 1 222 ? -15.229 -6.352 -9.891 1.00 89.56 222 ARG A N 1
ATOM 1570 C CA . ARG A 1 222 ? -16.232 -6.324 -10.982 1.00 89.56 222 ARG A CA 1
ATOM 1571 C C . ARG A 1 222 ? -15.665 -5.798 -12.301 1.00 89.56 222 ARG A C 1
ATOM 1573 O O . ARG A 1 222 ? -16.102 -6.218 -13.366 1.00 89.56 222 ARG A O 1
ATOM 1580 N N . ARG A 1 223 ? -14.675 -4.904 -12.232 1.00 92.94 223 ARG A N 1
ATOM 1581 C CA . ARG A 1 223 ? -13.991 -4.298 -13.388 1.00 92.94 223 ARG A CA 1
ATOM 1582 C C . ARG A 1 223 ? -12.584 -4.868 -13.610 1.00 92.94 223 ARG A C 1
ATOM 1584 O O . ARG A 1 223 ? -11.684 -4.132 -14.001 1.00 92.94 223 ARG A O 1
ATOM 1591 N N . TRP A 1 224 ? -12.392 -6.164 -13.354 1.00 92.94 224 TRP A N 1
ATOM 1592 C CA . TRP A 1 224 ? -11.083 -6.827 -13.454 1.00 92.94 224 TRP A CA 1
ATOM 1593 C C . TRP A 1 224 ? -10.389 -6.588 -14.807 1.00 92.94 224 TRP A C 1
ATOM 1595 O O . TRP A 1 224 ? -9.203 -6.286 -14.820 1.00 92.94 224 TRP A O 1
ATOM 1605 N N . GLY A 1 225 ? -11.127 -6.617 -15.926 1.00 94.06 225 GLY A N 1
ATOM 1606 C CA . GLY A 1 225 ? -10.560 -6.383 -17.260 1.00 94.06 225 GLY A CA 1
ATOM 1607 C C . GLY A 1 225 ? -9.973 -4.978 -17.435 1.00 94.06 225 GLY A C 1
ATOM 1608 O O . GLY A 1 225 ? -8.879 -4.832 -17.969 1.00 94.06 225 GLY A O 1
ATOM 1609 N N . ALA A 1 226 ? -10.644 -3.946 -16.913 1.00 95.31 226 ALA A N 1
ATOM 1610 C CA . ALA A 1 226 ? -10.138 -2.572 -16.960 1.00 95.31 226 ALA A CA 1
ATOM 1611 C C . ALA A 1 226 ? -8.898 -2.385 -16.069 1.00 95.31 226 ALA A C 1
ATOM 1613 O O . ALA A 1 226 ? -7.975 -1.662 -16.430 1.00 95.31 226 ALA A O 1
ATOM 1614 N N . ILE A 1 227 ? -8.857 -3.060 -14.917 1.00 94.62 227 ILE A N 1
ATOM 1615 C CA . ILE A 1 227 ? -7.708 -3.024 -14.002 1.00 94.62 227 ILE A CA 1
ATOM 1616 C C . ILE A 1 227 ? -6.509 -3.752 -14.621 1.00 94.62 227 ILE A C 1
ATOM 1618 O O . ILE A 1 227 ? -5.397 -3.229 -14.592 1.00 94.62 227 ILE A O 1
ATOM 1622 N N . ALA A 1 228 ? -6.735 -4.922 -15.225 1.00 94.88 228 ALA A N 1
ATOM 1623 C CA . ALA A 1 228 ? -5.711 -5.669 -15.949 1.00 94.88 228 ALA A CA 1
ATOM 1624 C C . ALA A 1 228 ? -5.139 -4.844 -17.111 1.00 94.88 228 ALA A C 1
ATOM 1626 O O . ALA A 1 228 ? -3.923 -4.713 -17.222 1.00 94.88 228 ALA A O 1
ATOM 1627 N N . ALA A 1 229 ? -6.004 -4.212 -17.913 1.00 96.06 229 ALA A N 1
ATOM 1628 C CA . ALA A 1 229 ? -5.584 -3.296 -18.972 1.00 96.06 229 ALA A CA 1
ATOM 1629 C C . ALA A 1 229 ? -4.759 -2.119 -18.423 1.00 96.06 229 ALA A C 1
ATOM 1631 O O . ALA A 1 229 ? -3.741 -1.762 -19.008 1.00 96.06 229 ALA A O 1
ATOM 1632 N N . GLY A 1 230 ? -5.140 -1.569 -17.265 1.00 95.75 230 GLY A N 1
ATOM 1633 C CA . GLY A 1 230 ? -4.366 -0.538 -16.575 1.00 95.75 230 GLY A CA 1
ATOM 1634 C C . GLY A 1 230 ? -2.938 -0.990 -16.255 1.00 95.75 230 GLY A C 1
ATOM 1635 O O . GLY A 1 230 ? -1.993 -0.288 -16.606 1.00 95.75 230 GLY A O 1
ATOM 1636 N N . TYR A 1 231 ? -2.759 -2.185 -15.682 1.00 95.75 231 TYR A N 1
ATOM 1637 C CA . TYR A 1 231 ? -1.422 -2.738 -15.426 1.00 95.75 231 TYR A CA 1
ATOM 1638 C C . TYR A 1 231 ? -0.616 -2.963 -16.714 1.00 95.75 231 TYR A C 1
ATOM 1640 O O . TYR A 1 231 ? 0.572 -2.652 -16.736 1.00 95.75 231 TYR A O 1
ATOM 1648 N N . LEU A 1 232 ? -1.253 -3.440 -17.788 1.00 95.06 232 LEU A N 1
ATOM 1649 C CA . LEU A 1 232 ? -0.599 -3.662 -19.086 1.00 95.06 232 LEU A CA 1
ATOM 1650 C C . LEU A 1 232 ? -0.238 -2.363 -19.819 1.00 95.06 232 LEU A C 1
ATOM 1652 O O . LEU A 1 232 ? 0.706 -2.352 -20.601 1.00 95.06 232 LEU A O 1
ATOM 1656 N N . SER A 1 233 ? -0.962 -1.270 -19.569 1.00 94.06 233 SER A N 1
ATOM 1657 C CA . SER A 1 233 ? -0.655 0.037 -20.164 1.00 94.06 233 SER A CA 1
ATOM 1658 C C . SER A 1 233 ? 0.516 0.758 -19.494 1.00 94.06 233 SER A C 1
ATOM 1660 O O . SER A 1 233 ? 1.101 1.644 -20.108 1.00 94.06 233 SER A O 1
ATOM 1662 N N . LEU A 1 234 ? 0.883 0.391 -18.259 1.00 93.00 234 LEU A N 1
ATOM 1663 C CA . LEU A 1 234 ? 1.926 1.091 -17.500 1.00 93.00 234 LEU A CA 1
ATOM 1664 C C . LEU A 1 234 ? 3.321 1.024 -18.136 1.00 93.00 234 LEU A C 1
ATOM 1666 O O . LEU A 1 234 ? 3.965 2.069 -18.182 1.00 93.00 234 LEU A O 1
ATOM 1670 N N . PRO A 1 235 ? 3.794 -0.128 -18.652 1.00 89.62 235 PRO A N 1
ATOM 1671 C CA . PRO A 1 235 ? 5.067 -0.187 -19.365 1.00 89.62 235 PRO A CA 1
ATOM 1672 C C . PRO A 1 235 ? 5.120 0.758 -20.568 1.00 89.62 235 PRO A C 1
ATOM 1674 O O . PRO A 1 235 ? 6.123 1.432 -20.772 1.00 89.62 235 PRO A O 1
ATOM 1677 N N . LEU A 1 236 ? 4.019 0.844 -21.323 1.00 89.25 236 LEU A N 1
ATOM 1678 C CA . LEU A 1 236 ? 3.904 1.713 -22.496 1.00 89.25 236 LEU A CA 1
ATOM 1679 C C . LEU A 1 236 ? 3.832 3.191 -22.103 1.00 89.25 236 LEU A C 1
ATOM 1681 O O . LEU A 1 236 ? 4.486 4.021 -22.713 1.00 89.25 236 LEU A O 1
ATOM 1685 N N . ALA A 1 237 ? 3.050 3.527 -21.075 1.00 89.25 237 ALA A N 1
ATOM 1686 C CA . ALA A 1 237 ? 2.839 4.911 -20.651 1.00 89.25 237 ALA A CA 1
ATOM 1687 C C . ALA A 1 237 ? 4.069 5.548 -19.986 1.00 89.25 237 ALA A C 1
ATOM 1689 O O . ALA A 1 237 ? 4.131 6.768 -19.854 1.00 89.25 237 ALA A O 1
ATOM 1690 N N . LEU A 1 238 ? 5.004 4.726 -19.510 1.00 85.62 238 LEU A N 1
ATOM 1691 C CA . LEU A 1 238 ? 6.220 5.165 -18.832 1.00 85.62 238 LEU A CA 1
ATOM 1692 C C . LEU A 1 238 ? 7.469 5.006 -19.709 1.00 85.62 238 LEU A C 1
ATOM 1694 O O . LEU A 1 238 ? 8.571 5.132 -19.182 1.00 85.62 238 LEU A O 1
ATOM 1698 N N . ASP A 1 239 ? 7.297 4.700 -21.002 1.00 85.94 239 ASP A N 1
ATOM 1699 C CA . ASP A 1 239 ? 8.381 4.422 -21.952 1.00 85.94 239 ASP A CA 1
ATOM 1700 C C . ASP A 1 239 ? 9.406 3.408 -21.405 1.00 85.94 239 ASP A C 1
ATOM 1702 O O . ASP A 1 239 ? 10.608 3.500 -21.648 1.00 85.94 239 ASP A O 1
ATOM 1706 N N . LEU A 1 240 ? 8.930 2.391 -20.672 1.00 76.94 240 LEU A N 1
ATOM 1707 C CA . LEU A 1 240 ? 9.761 1.318 -20.107 1.00 76.94 240 LEU A CA 1
ATOM 1708 C C . LEU A 1 240 ? 10.166 0.283 -21.168 1.00 76.94 240 LEU A C 1
ATOM 1710 O O . LEU A 1 240 ? 10.387 -0.885 -20.843 1.00 76.94 240 LEU A O 1
ATOM 1714 N N . THR A 1 241 ? 10.230 0.675 -22.443 1.00 71.81 241 THR A N 1
ATOM 1715 C CA . THR A 1 241 ? 10.665 -0.222 -23.510 1.00 71.81 241 THR A CA 1
ATOM 1716 C C . THR A 1 241 ? 12.090 -0.670 -23.200 1.00 71.81 241 THR A C 1
ATOM 1718 O O . THR A 1 241 ? 12.973 0.191 -23.142 1.00 71.81 241 THR A O 1
ATOM 1721 N N . PRO A 1 242 ? 12.334 -1.978 -22.976 1.00 68.31 242 PRO A N 1
ATOM 1722 C CA . PRO A 1 242 ? 13.687 -2.463 -22.769 1.00 68.31 242 PRO A CA 1
ATOM 1723 C C . PRO A 1 242 ? 14.492 -2.027 -23.987 1.00 68.31 242 PRO A C 1
ATOM 1725 O O . PRO A 1 242 ? 14.083 -2.311 -25.116 1.00 68.31 242 PRO A O 1
ATOM 1728 N N . ALA A 1 243 ? 15.575 -1.279 -23.769 1.00 67.94 243 ALA A N 1
ATOM 1729 C CA . ALA A 1 243 ? 16.473 -0.905 -24.848 1.00 67.94 243 ALA A CA 1
ATOM 1730 C C . ALA A 1 243 ? 16.854 -2.201 -25.572 1.00 67.94 243 ALA A C 1
ATOM 1732 O O . ALA A 1 243 ? 17.443 -3.096 -24.963 1.00 67.94 243 ALA A O 1
ATOM 1733 N N . ALA A 1 244 ? 16.408 -2.354 -26.822 1.00 62.19 244 ALA A N 1
ATOM 1734 C CA . ALA A 1 244 ? 16.749 -3.512 -27.632 1.00 62.19 244 ALA A CA 1
ATOM 1735 C C . ALA A 1 244 ? 18.278 -3.536 -27.711 1.00 62.19 244 ALA A C 1
ATOM 1737 O O . ALA A 1 244 ? 18.868 -2.596 -28.235 1.00 62.19 244 ALA A O 1
ATOM 1738 N N . GLY A 1 245 ? 18.885 -4.526 -27.055 1.00 56.12 245 GLY A N 1
ATOM 1739 C CA . GLY A 1 245 ? 20.288 -4.491 -26.654 1.00 56.12 245 GLY A CA 1
ATOM 1740 C C . GLY A 1 245 ? 21.245 -4.081 -27.772 1.00 56.12 245 GLY A C 1
ATOM 1741 O O . GLY A 1 245 ? 21.196 -4.633 -28.873 1.00 56.12 245 GLY A O 1
ATOM 1742 N N . HIS A 1 246 ? 22.114 -3.128 -27.433 1.00 39.88 246 HIS A N 1
ATOM 1743 C CA . HIS A 1 246 ? 23.454 -2.983 -27.990 1.00 39.88 246 HIS A CA 1
ATOM 1744 C C . HIS A 1 246 ? 24.430 -3.825 -27.169 1.00 39.88 246 HIS A C 1
ATOM 1746 O O . HIS A 1 246 ? 24.240 -3.883 -25.931 1.00 39.88 246 HIS A O 1
#

Radius of gyration: 20.25 Å; chains: 1; bounding box: 42×43×65 Å

Organism: NCBI:txid1128676

Secondary structure (DSSP, 8-state):
--SSSGGGSS---------------HHHH-GGGHHHHHHHHHHHHHHHT-TTHHHHGGGG-HHHHHHHHHHHHHHHHGGGGHHHHHHHHHTS-TTTHHHHHHHHHHHHHHHHHHHHHHHHHHHHHHHTTS-HHHHHHHHHHHHHHGGG-HHHHHHHHHHTSPP---GGGHHHHHHHHHHHHHHHHHHHHHHHHHHHHHS---HHHHHHHHHHHHHHHHTTTTTHHHHHHHHHHHHHHTT-------

pLDDT: mean 85.51, std 15.44, range [38.69, 97.81]